Protein AF-0000000078979984 (afdb_homodimer)

Structure (mmCIF, N/CA/C/O backbone):
data_AF-0000000078979984-model_v1
#
loop_
_entity.id
_entity.type
_entity.pdbx_description
1 polymer Lipoprotein
#
loop_
_atom_site.group_PDB
_atom_site.id
_atom_site.type_symbol
_atom_site.label_atom_id
_atom_site.label_alt_id
_atom_site.label_comp_id
_atom_site.label_asym_id
_atom_site.label_entity_id
_atom_site.label_seq_id
_atom_site.pdbx_PDB_ins_code
_atom_site.Cartn_x
_atom_site.Cartn_y
_atom_site.Cartn_z
_atom_site.occupancy
_atom_site.B_iso_or_equiv
_atom_site.auth_seq_id
_atom_site.auth_comp_id
_atom_site.auth_asym_id
_atom_site.auth_atom_id
_atom_site.pdbx_PDB_model_num
ATOM 1 N N . MET A 1 1 ? 3.07 12.227 99.5 1 33.41 1 MET A N 1
ATOM 2 C CA . MET A 1 1 ? 2.342 11.109 98.938 1 33.41 1 MET A CA 1
ATOM 3 C C . MET A 1 1 ? 2.484 11.117 97.375 1 33.41 1 MET A C 1
ATOM 5 O O . MET A 1 1 ? 1.851 11.922 96.688 1 33.41 1 MET A O 1
ATOM 9 N N . ARG A 1 2 ? 3.777 10.836 96.875 1 39 2 ARG A N 1
ATOM 10 C CA . ARG A 1 2 ? 4.395 10.891 95.562 1 39 2 ARG A CA 1
ATOM 11 C C . ARG A 1 2 ? 3.875 9.766 94.688 1 39 2 ARG A C 1
ATOM 13 O O . ARG A 1 2 ? 3.896 8.594 95.062 1 39 2 ARG A O 1
ATOM 20 N N . ARG A 1 3 ? 2.807 9.836 93.688 1 34.19 3 ARG A N 1
ATOM 21 C CA . ARG A 1 3 ? 2.043 8.984 92.812 1 34.19 3 ARG A CA 1
ATOM 22 C C . ARG A 1 3 ? 2.951 8.336 91.75 1 34.19 3 ARG A C 1
ATOM 24 O O . ARG A 1 3 ? 3.703 9.023 91.062 1 34.19 3 ARG A O 1
ATOM 31 N N . ARG A 1 4 ? 3.371 7.008 91.812 1 35.88 4 ARG A N 1
ATOM 32 C CA . ARG A 1 4 ? 4.191 6.078 91 1 35.88 4 ARG A CA 1
ATOM 33 C C . ARG A 1 4 ? 3.539 5.75 89.688 1 35.88 4 ARG A C 1
ATOM 35 O O . ARG A 1 4 ? 2.486 5.109 89.625 1 35.88 4 ARG A O 1
ATOM 42 N N . LEU A 1 5 ? 3.615 6.441 88.562 1 34.97 5 LEU A N 1
ATOM 43 C CA . LEU A 1 5 ? 2.963 6.246 87.25 1 34.97 5 LEU A CA 1
ATOM 44 C C . LEU A 1 5 ? 3.572 5.062 86.5 1 34.97 5 LEU A C 1
ATOM 46 O O . LEU A 1 5 ? 4.789 5 86.312 1 34.97 5 LEU A O 1
ATOM 50 N N . HIS A 1 6 ? 3.049 3.717 86.438 1 36.06 6 HIS A N 1
ATOM 51 C CA . HIS A 1 6 ? 3.348 2.396 85.875 1 36.06 6 HIS A CA 1
ATOM 52 C C . HIS A 1 6 ? 3.387 2.426 84.375 1 36.06 6 HIS A C 1
ATOM 54 O O . HIS A 1 6 ? 2.48 2.961 83.75 1 36.06 6 HIS A O 1
ATOM 60 N N . GLU A 1 7 ? 4.586 2.004 83.5 1 34 7 GLU A N 1
ATOM 61 C CA . GLU A 1 7 ? 4.977 2.018 82.125 1 34 7 GLU A CA 1
ATOM 62 C C . GLU A 1 7 ? 4.512 0.752 81.375 1 34 7 GLU A C 1
ATOM 64 O O . GLU A 1 7 ? 4.816 -0.361 81.812 1 34 7 GLU A O 1
ATOM 69 N N . ILE A 1 8 ? 3.363 0.481 80.5 1 35.56 8 ILE A N 1
ATOM 70 C CA . ILE A 1 8 ? 2.637 -0.579 79.812 1 35.56 8 ILE A CA 1
ATOM 71 C C . ILE A 1 8 ? 3.502 -1.16 78.688 1 35.56 8 ILE A C 1
ATOM 73 O O . ILE A 1 8 ? 3.961 -0.431 77.812 1 35.56 8 ILE A O 1
ATOM 77 N N . ARG A 1 9 ? 4.07 -2.506 78.5 1 35.31 9 ARG A N 1
ATOM 78 C CA . ARG A 1 9 ? 4.977 -3.314 77.688 1 35.31 9 ARG A CA 1
ATOM 79 C C . ARG A 1 9 ? 4.281 -3.82 76.438 1 35.31 9 ARG A C 1
ATOM 81 O O . ARG A 1 9 ? 3.227 -4.449 76.5 1 35.31 9 ARG A O 1
ATOM 88 N N . ARG A 1 10 ? 4.543 -3.523 75 1 33.81 10 ARG A N 1
ATOM 89 C CA . ARG A 1 10 ? 3.959 -3.768 73.688 1 33.81 10 ARG A CA 1
ATOM 90 C C . ARG A 1 10 ? 4.387 -5.121 73.125 1 33.81 10 ARG A C 1
ATOM 92 O O . ARG A 1 10 ? 5.578 -5.441 73.125 1 33.81 10 ARG A O 1
ATOM 99 N N . THR A 1 11 ? 3.613 -6.418 72.688 1 39.53 11 THR A N 1
ATOM 100 C CA . THR A 1 11 ? 3.611 -7.836 72.375 1 39.53 11 THR A CA 1
ATOM 101 C C . THR A 1 11 ? 4.074 -8.055 70.938 1 39.53 11 THR A C 1
ATOM 103 O O . THR A 1 11 ? 3.771 -7.254 70 1 39.53 11 THR A O 1
ATOM 106 N N . PRO A 1 12 ? 4.906 -9.312 70.375 1 37 12 PRO A N 1
ATOM 107 C CA . PRO A 1 12 ? 5.699 -9.633 69.188 1 37 12 PRO A CA 1
ATOM 108 C C . PRO A 1 12 ? 4.898 -10.383 68.125 1 37 12 PRO A C 1
ATOM 110 O O . PRO A 1 12 ? 4.273 -11.406 68.438 1 37 12 PRO A O 1
ATOM 113 N N . ASP A 1 13 ? 4.316 -10.156 66.75 1 32.59 13 ASP A N 1
ATOM 114 C CA . ASP A 1 13 ? 3.432 -10.734 65.75 1 32.59 13 ASP A CA 1
ATOM 115 C C . ASP A 1 13 ? 4.188 -11.703 64.875 1 32.59 13 ASP A C 1
ATOM 117 O O . ASP A 1 13 ? 5.156 -11.32 64.188 1 32.59 13 ASP A O 1
ATOM 121 N N . MET A 1 14 ? 4.293 -13.141 64.875 1 34.59 14 MET A N 1
ATOM 122 C CA . MET A 1 14 ? 4.914 -14.305 64.25 1 34.59 14 MET A CA 1
ATOM 123 C C . MET A 1 14 ? 4.34 -14.547 62.844 1 34.59 14 MET A C 1
ATOM 125 O O . MET A 1 14 ? 3.184 -14.945 62.688 1 34.59 14 MET A O 1
ATOM 129 N N . THR A 1 15 ? 4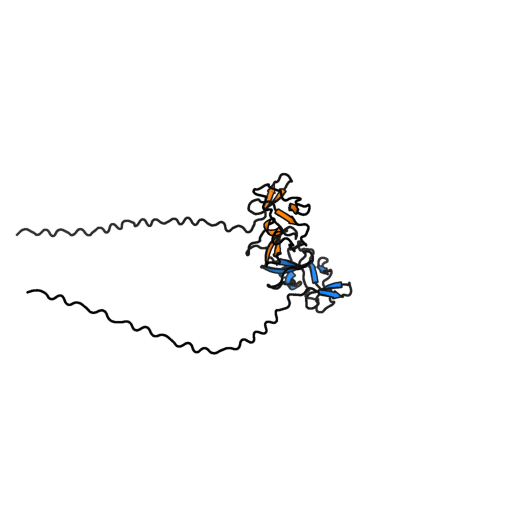.934 -14.344 61.406 1 36.75 15 THR A N 1
ATOM 130 C CA . THR A 1 15 ? 4.426 -14.406 60.031 1 36.75 15 THR A CA 1
ATOM 131 C C . THR A 1 15 ? 4.934 -15.656 59.344 1 36.75 15 THR A C 1
ATOM 133 O O . THR A 1 15 ? 6.145 -15.852 59.188 1 36.75 15 THR A O 1
ATOM 136 N N . LEU A 1 16 ? 4.34 -16.969 59 1 39.78 16 LEU A N 1
ATOM 137 C CA . LEU A 1 16 ? 4.477 -18.312 58.438 1 39.78 16 LEU A CA 1
ATOM 138 C C . LEU A 1 16 ? 4.691 -18.25 56.938 1 39.78 16 LEU A C 1
ATOM 140 O O . LEU A 1 16 ? 3.844 -17.734 56.219 1 39.78 16 LEU A O 1
ATOM 144 N N . LYS A 1 17 ? 6.035 -19.047 56.219 1 45.72 17 LYS A N 1
ATOM 145 C CA . LYS A 1 17 ? 6.402 -18.969 54.812 1 45.72 17 LYS A CA 1
ATOM 146 C C . LYS A 1 17 ? 6.172 -20.281 54.094 1 45.72 17 LYS A C 1
ATOM 148 O O . LYS A 1 17 ? 6.738 -21.312 54.469 1 45.72 17 LYS A O 1
ATOM 153 N N . PRO A 1 18 ? 5.297 -20.984 52.969 1 50 18 PRO A N 1
ATOM 154 C CA . PRO A 1 18 ? 4.828 -22.172 52.281 1 50 18 PRO A CA 1
ATOM 155 C C . PRO A 1 18 ? 5.859 -22.719 51.281 1 50 18 PRO A C 1
ATOM 157 O O . PRO A 1 18 ? 6.605 -21.953 50.688 1 50 18 PRO A O 1
ATOM 160 N N . SER A 1 19 ? 6.328 -24.031 51.156 1 43.59 19 SER A N 1
ATOM 161 C CA . SER A 1 19 ? 7.34 -24.797 50.438 1 43.59 19 SER A CA 1
ATOM 162 C C . SER A 1 19 ? 6.852 -25.188 49.031 1 43.59 19 SER A C 1
ATOM 164 O O . SER A 1 19 ? 5.828 -25.859 48.906 1 43.59 19 SER A O 1
ATOM 166 N N . LEU A 1 20 ? 7.559 -24.766 47.844 1 42.69 20 LEU A N 1
ATOM 167 C CA . LEU A 1 20 ? 7.281 -24.75 46.438 1 42.69 20 LEU A CA 1
ATOM 168 C C . LEU A 1 20 ? 7.793 -26.031 45.75 1 42.69 20 LEU A C 1
ATOM 170 O O . LEU A 1 20 ? 9.008 -26.219 45.625 1 42.69 20 LEU A O 1
ATOM 174 N N . ALA A 1 21 ? 7.23 -27.391 45.75 1 47.66 21 ALA A N 1
ATOM 175 C CA . ALA A 1 21 ? 7.617 -28.625 45.062 1 47.66 21 ALA A CA 1
ATOM 176 C C . ALA A 1 21 ? 7.621 -28.406 43.531 1 47.66 21 ALA A C 1
ATOM 178 O O . ALA A 1 21 ? 6.602 -28.031 42.969 1 47.66 21 ALA A O 1
ATOM 179 N N . LEU A 1 22 ? 8.898 -28.391 42.844 1 44.09 22 LEU A N 1
ATOM 180 C CA . LEU A 1 22 ? 9.172 -28.062 41.469 1 44.09 22 LEU A CA 1
ATOM 181 C C . LEU A 1 22 ? 8.906 -29.25 40.531 1 44.09 22 LEU A C 1
ATOM 183 O O . LEU A 1 22 ? 9.68 -30.219 40.531 1 44.09 22 LEU A O 1
ATOM 187 N N . ALA A 1 23 ? 7.723 -29.875 40.031 1 48.03 23 ALA A N 1
ATOM 188 C CA . ALA A 1 23 ? 7.355 -30.891 39.062 1 48.03 23 ALA A CA 1
ATOM 189 C C . ALA A 1 23 ? 7.824 -30.5 37.656 1 48.03 23 ALA A C 1
ATOM 191 O O . ALA A 1 23 ? 7.402 -29.469 37.125 1 48.03 23 ALA A O 1
ATOM 192 N N . ALA A 1 24 ? 8.953 -31.141 36.969 1 44.12 24 ALA A N 1
ATOM 193 C CA . ALA A 1 24 ? 9.57 -30.688 35.719 1 44.12 24 ALA A CA 1
ATOM 194 C C . ALA A 1 24 ? 8.812 -31.219 34.5 1 44.12 24 ALA A C 1
ATOM 196 O O . ALA A 1 24 ? 8.844 -32.406 34.219 1 44.12 24 ALA A O 1
ATOM 197 N N . LEU A 1 25 ? 7.578 -30.609 33.969 1 43.81 25 LEU A N 1
ATOM 198 C CA . LEU A 1 25 ? 6.785 -30.875 32.781 1 43.81 25 LEU A CA 1
ATOM 199 C C . LEU A 1 25 ? 7.633 -30.734 31.516 1 43.81 25 LEU A C 1
ATOM 201 O O . LEU A 1 25 ? 8.156 -29.656 31.219 1 43.81 25 LEU A O 1
ATOM 205 N N . SER A 1 26 ? 8.078 -31.75 30.812 1 48.59 26 SER A N 1
ATOM 206 C CA . SER A 1 26 ? 8.844 -31.906 29.578 1 48.59 26 SER A CA 1
ATOM 207 C C . SER A 1 26 ? 8.047 -31.438 28.375 1 48.59 26 SER A C 1
ATOM 209 O O . SER A 1 26 ? 7.047 -32.062 28 1 48.59 26 SER A O 1
ATOM 211 N N . LEU A 1 27 ? 8 -30.062 28 1 40.16 27 LEU A N 1
ATOM 212 C CA . LEU A 1 27 ? 7.301 -29.375 26.922 1 40.16 27 LEU A CA 1
ATOM 213 C C . LEU A 1 27 ? 7.82 -29.828 25.562 1 40.16 27 LEU A C 1
ATOM 215 O O . LEU A 1 27 ? 8.93 -29.469 25.156 1 40.16 27 LEU A O 1
ATOM 219 N N . ALA A 1 28 ? 7.359 -30.844 24.891 1 44.53 28 ALA A N 1
ATOM 220 C CA . ALA A 1 28 ? 7.633 -31.312 23.531 1 44.53 28 ALA A CA 1
ATOM 221 C C . ALA A 1 28 ? 7.125 -30.312 22.484 1 44.53 28 ALA A C 1
ATOM 223 O O . ALA A 1 28 ? 6.098 -30.547 21.844 1 44.53 28 ALA A O 1
ATOM 224 N N . ILE A 1 29 ? 7.215 -28.891 22.516 1 39.28 29 ILE A N 1
ATOM 225 C CA . ILE A 1 29 ? 6.402 -28.109 21.578 1 39.28 29 ILE A CA 1
ATOM 226 C C . ILE A 1 29 ? 6.895 -28.328 20.156 1 39.28 29 ILE A C 1
ATOM 228 O O . ILE A 1 29 ? 8.016 -27.953 19.812 1 39.28 29 ILE A O 1
ATOM 232 N N . ALA A 1 30 ? 6.301 -29.203 19.344 1 37.47 30 ALA A N 1
ATOM 233 C CA . ALA A 1 30 ? 6.387 -29.516 17.922 1 37.47 30 ALA A CA 1
ATOM 234 C C . ALA A 1 30 ? 6.031 -28.297 17.062 1 37.47 30 ALA A C 1
ATOM 236 O O . ALA A 1 30 ? 4.852 -28 16.859 1 37.47 30 ALA A O 1
ATOM 237 N N . THR A 1 31 ? 6.512 -27.047 17.203 1 36.66 31 THR A N 1
ATOM 238 C CA . THR A 1 31 ? 6 -25.859 16.516 1 36.66 31 THR A CA 1
ATOM 239 C C . THR A 1 31 ? 6.156 -26 15 1 36.66 31 THR A C 1
ATOM 241 O O . THR A 1 31 ? 7.273 -25.953 14.477 1 36.66 31 THR A O 1
ATOM 244 N N . SER A 1 32 ? 5.574 -26.953 14.352 1 34.06 32 SER A N 1
ATOM 245 C CA . SER A 1 32 ? 5.582 -26.812 12.898 1 34.06 32 SER A CA 1
ATOM 246 C C . SER A 1 32 ? 5.215 -25.406 12.469 1 34.06 32 SER A C 1
ATOM 248 O O . SER A 1 32 ? 4.117 -24.922 12.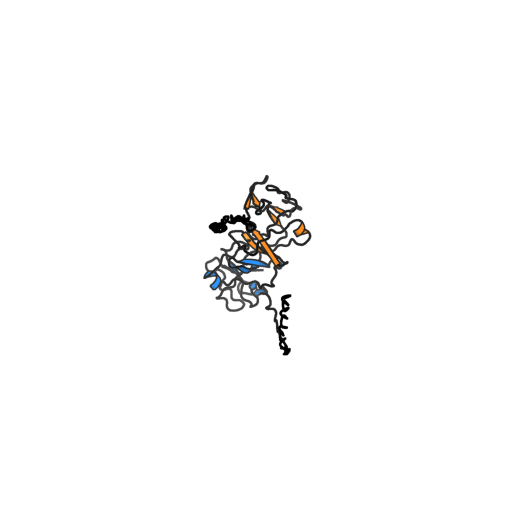766 1 34.06 32 SER A O 1
ATOM 250 N N . ALA A 1 33 ? 6.066 -24.406 12.492 1 37.09 33 ALA A N 1
ATOM 251 C CA . ALA A 1 33 ? 5.785 -23.141 11.82 1 37.09 33 ALA A CA 1
ATOM 252 C C . ALA A 1 33 ? 4.844 -23.359 10.641 1 37.09 33 ALA A C 1
ATOM 254 O O . ALA A 1 33 ? 5.113 -24.172 9.758 1 37.09 33 ALA A O 1
ATOM 255 N N . LEU A 1 34 ? 3.521 -23.328 10.797 1 38.38 34 LEU A N 1
ATOM 256 C CA . LEU A 1 34 ? 2.518 -23.094 9.766 1 38.38 34 LEU A CA 1
ATOM 257 C C . LEU A 1 34 ? 3.115 -22.328 8.586 1 38.38 34 LEU A C 1
ATOM 259 O O . LEU A 1 34 ? 3.652 -21.234 8.766 1 38.38 34 LEU A O 1
ATOM 263 N N . ALA A 1 35 ? 3.775 -22.922 7.5 1 43.03 35 ALA A N 1
ATOM 264 C CA . ALA A 1 35 ? 4.242 -22.406 6.219 1 43.03 35 ALA A CA 1
ATOM 265 C C . ALA A 1 35 ? 3.383 -21.219 5.762 1 43.03 35 ALA A C 1
ATOM 267 O O . ALA A 1 35 ? 2.154 -21.328 5.719 1 43.03 35 ALA A O 1
ATOM 268 N N . GLY A 1 36 ? 3.492 -19.953 6.105 1 48.44 36 GLY A N 1
ATOM 269 C CA . GLY A 1 36 ? 2.846 -18.844 5.406 1 48.44 36 GLY A CA 1
ATOM 270 C C . GLY A 1 36 ? 2.297 -19.234 4.051 1 48.44 36 GLY A C 1
ATOM 271 O O . GLY A 1 36 ? 2.748 -20.219 3.451 1 48.44 36 GLY A O 1
ATOM 272 N N . ALA A 1 37 ? 1 -19.094 3.811 1 57.44 37 ALA A N 1
ATOM 273 C CA . ALA A 1 37 ? 0.384 -19.344 2.51 1 57.44 37 ALA A CA 1
ATOM 274 C C . ALA A 1 37 ? 1.36 -19.047 1.374 1 57.44 37 ALA A C 1
ATOM 276 O O . ALA A 1 37 ? 1.702 -17.891 1.125 1 57.44 37 ALA A O 1
ATOM 277 N N . ALA A 1 38 ? 2.252 -20.078 1.022 1 81.94 38 ALA A N 1
ATOM 278 C CA . ALA A 1 38 ? 3.141 -19.938 -0.129 1 81.94 38 ALA A CA 1
ATOM 279 C C . ALA A 1 38 ? 2.344 -19.828 -1.427 1 81.94 38 ALA A C 1
ATOM 281 O O . ALA A 1 38 ? 1.485 -20.672 -1.704 1 81.94 38 ALA A O 1
ATOM 282 N N . ILE A 1 39 ? 2.285 -18.734 -1.908 1 97.62 39 ILE A N 1
ATOM 283 C CA . ILE A 1 39 ? 1.727 -18.531 -3.242 1 97.62 39 ILE A CA 1
ATOM 284 C C . ILE A 1 39 ? 2.613 -19.219 -4.277 1 97.62 39 ILE A C 1
ATOM 286 O O . ILE A 1 39 ? 3.832 -19.047 -4.277 1 97.62 39 ILE A O 1
ATOM 290 N N . GLN A 1 40 ? 1.97 -20.156 -5.082 1 97.31 40 GLN A N 1
ATOM 291 C CA . GLN A 1 40 ? 2.643 -20.953 -6.105 1 97.31 40 GLN A CA 1
ATOM 292 C C . GLN A 1 40 ? 2.035 -20.703 -7.484 1 97.31 40 GLN A C 1
ATOM 294 O O . GLN A 1 40 ? 1.13 -19.875 -7.629 1 97.31 40 GLN A O 1
ATOM 299 N N . THR A 1 41 ? 2.688 -21.172 -8.477 1 98 41 THR A N 1
ATOM 300 C CA . THR A 1 41 ? 2.123 -21.25 -9.82 1 98 41 THR A CA 1
ATOM 301 C C . THR A 1 41 ? 1.641 -22.656 -10.133 1 98 41 THR A C 1
ATOM 303 O O . THR A 1 41 ? 2.32 -23.641 -9.812 1 98 41 THR A O 1
ATOM 306 N N . GLY A 1 42 ? 0.42 -22.766 -10.625 1 98 42 GLY A N 1
ATOM 307 C CA . GLY A 1 42 ? -0.159 -24.031 -11.047 1 98 42 GLY A CA 1
ATOM 308 C C . GLY A 1 42 ? -0.688 -24 -12.469 1 98 42 GLY A C 1
ATOM 309 O O . GLY A 1 42 ? -1 -22.938 -13 1 98 42 GLY A O 1
ATOM 310 N N . ASP A 1 43 ? -0.789 -25.141 -13.023 1 98 43 ASP A N 1
ATOM 311 C CA . ASP A 1 43 ? -1.303 -25.281 -14.383 1 98 43 ASP A CA 1
ATOM 312 C C . ASP A 1 43 ? -2.809 -25.531 -14.375 1 98 43 ASP A C 1
ATOM 314 O O . ASP A 1 43 ? -3.311 -26.297 -13.547 1 98 43 ASP A O 1
ATOM 318 N N . THR A 1 44 ? -3.426 -24.906 -15.219 1 98.69 44 THR A N 1
ATOM 319 C CA . THR A 1 44 ? -4.852 -25.109 -15.438 1 98.69 44 THR A CA 1
ATOM 320 C C . THR A 1 44 ? -5.152 -25.266 -16.922 1 98.69 44 THR A C 1
ATOM 322 O O . THR A 1 44 ? -4.25 -25.156 -17.766 1 98.69 44 THR A O 1
ATOM 325 N N . ALA A 1 45 ? -6.457 -25.531 -17.203 1 98.44 45 ALA A N 1
ATOM 326 C CA . ALA A 1 45 ? -6.914 -25.609 -18.594 1 98.44 45 ALA A CA 1
ATOM 327 C C . ALA A 1 45 ? -6.758 -24.266 -19.297 1 98.44 45 ALA A C 1
ATOM 329 O O . ALA A 1 45 ? -6.758 -24.203 -20.531 1 98.44 45 ALA A O 1
ATOM 330 N N . LYS A 1 46 ? -6.57 -23.172 -18.547 1 98.69 46 LYS A N 1
ATOM 331 C CA . LYS A 1 46 ? -6.418 -21.844 -19.141 1 98.69 46 LYS A CA 1
ATOM 332 C C . LYS A 1 46 ? -4.98 -21.344 -19 1 98.69 46 LYS A C 1
ATOM 334 O O . LYS A 1 46 ? -4.727 -20.141 -19.094 1 98.69 46 LYS A O 1
ATOM 339 N N . GLY A 1 47 ? -4.102 -22.25 -18.734 1 98.62 47 GLY A N 1
ATOM 340 C CA . GLY A 1 47 ? -2.707 -21.875 -18.578 1 98.62 47 GLY A CA 1
ATOM 341 C C . GLY A 1 47 ? -2.293 -21.672 -17.141 1 98.62 47 GLY A C 1
ATOM 342 O O . GLY A 1 47 ? -3.014 -22.078 -16.219 1 98.62 47 GLY A O 1
ATOM 343 N N . ALA A 1 48 ? -1.072 -21.078 -16.953 1 98.75 48 ALA A N 1
ATOM 344 C CA . ALA A 1 48 ? -0.5 -20.922 -15.617 1 98.75 48 ALA A CA 1
ATOM 345 C C . ALA A 1 48 ? -1.236 -19.844 -14.828 1 98.75 48 ALA A C 1
ATOM 347 O O . ALA A 1 48 ? -1.535 -18.781 -15.359 1 98.75 48 ALA A O 1
ATOM 348 N N . VAL A 1 49 ? -1.551 -20.219 -13.57 1 98.94 49 VAL A N 1
ATOM 349 C CA . VAL A 1 49 ? -2.207 -19.281 -12.672 1 98.94 49 VAL A CA 1
ATOM 350 C C . VAL A 1 49 ? -1.513 -19.312 -11.305 1 98.94 49 VAL A C 1
ATOM 352 O O . VAL A 1 49 ? -0.729 -20.219 -11.023 1 98.94 49 VAL A O 1
ATOM 355 N N . LEU A 1 50 ? -1.738 -18.297 -10.484 1 98.88 50 LEU A N 1
ATOM 356 C CA . LEU A 1 50 ? -1.312 -18.344 -9.094 1 98.88 50 LEU A CA 1
ATOM 357 C C . LEU A 1 50 ? -2.234 -19.234 -8.266 1 98.88 50 LEU A C 1
ATOM 359 O O . LEU A 1 50 ? -3.449 -19.234 -8.477 1 98.88 50 LEU A O 1
ATOM 363 N N . THR A 1 51 ? -1.687 -20.016 -7.324 1 98.88 51 THR A N 1
ATOM 364 C CA . THR A 1 51 ? -2.426 -20.844 -6.383 1 98.88 51 THR A CA 1
ATOM 365 C C . THR A 1 51 ? -1.943 -20.609 -4.957 1 98.88 51 THR A C 1
ATOM 367 O O . THR A 1 51 ? -0.838 -20.109 -4.742 1 98.88 51 THR A O 1
ATOM 370 N N . ASP A 1 52 ? -2.814 -20.875 -4.035 1 98.19 52 ASP A N 1
ATOM 371 C CA . ASP A 1 52 ? -2.359 -20.891 -2.646 1 98.19 52 ASP A CA 1
ATOM 372 C C . ASP A 1 52 ? -1.536 -22.141 -2.354 1 98.19 52 ASP A C 1
ATOM 374 O O . ASP A 1 52 ? -1.176 -22.875 -3.271 1 98.19 52 ASP A O 1
ATOM 378 N N . GLY A 1 53 ? -1.125 -22.375 -1.161 1 96.06 53 GLY A N 1
ATOM 379 C CA . GLY A 1 53 ? -0.268 -23.484 -0.75 1 96.06 53 GLY A CA 1
ATOM 380 C C . GLY A 1 53 ? -0.903 -24.844 -0.959 1 96.06 53 GLY A C 1
ATOM 381 O O . GLY A 1 53 ? -0.208 -25.859 -0.993 1 96.06 53 GLY A O 1
ATOM 382 N N . ASN A 1 54 ? -2.227 -24.906 -1.13 1 96.12 54 ASN A N 1
ATOM 383 C CA . ASN A 1 54 ? -2.949 -26.156 -1.348 1 96.12 54 ASN A CA 1
ATOM 384 C C . ASN A 1 54 ? -3.223 -26.391 -2.83 1 96.12 54 ASN A C 1
ATOM 386 O O . ASN A 1 54 ? -3.912 -27.344 -3.193 1 96.12 54 ASN A O 1
ATOM 390 N N . GLY A 1 55 ? -2.785 -25.453 -3.605 1 97.88 55 GLY A N 1
ATOM 391 C CA . GLY A 1 55 ? -2.939 -25.609 -5.043 1 97.88 55 GLY A CA 1
ATOM 392 C C . GLY A 1 55 ? -4.223 -25 -5.578 1 97.88 55 GLY A C 1
ATOM 393 O O . GLY A 1 55 ? -4.496 -25.078 -6.777 1 97.88 55 GLY A O 1
ATOM 394 N N . LEU A 1 56 ? -4.969 -24.391 -4.688 1 98.69 56 LEU A N 1
ATOM 395 C CA . LEU A 1 56 ? -6.223 -23.781 -5.129 1 98.69 56 LEU A CA 1
ATOM 396 C C . LEU A 1 56 ? -5.969 -22.469 -5.848 1 98.69 56 LEU A C 1
ATOM 398 O O . LEU A 1 56 ? -5.145 -21.656 -5.402 1 98.69 56 LEU A O 1
ATOM 402 N N . SER A 1 57 ? -6.664 -22.25 -6.898 1 98.94 57 SER A N 1
ATOM 403 C CA . SER A 1 57 ? -6.48 -21.094 -7.766 1 98.94 57 SER A CA 1
ATOM 404 C C . SER A 1 57 ? -6.82 -19.797 -7.039 1 98.94 57 SER A C 1
ATOM 406 O O . SER A 1 57 ? -7.758 -19.75 -6.238 1 98.94 57 SER A O 1
ATOM 408 N N . LEU A 1 58 ? -6.066 -18.75 -7.41 1 98.94 58 LEU A N 1
ATOM 409 C CA . LEU A 1 58 ? -6.273 -17.438 -6.812 1 98.94 58 LEU A CA 1
ATOM 410 C C . LEU A 1 58 ? -6.875 -16.469 -7.824 1 98.94 58 LEU A C 1
ATOM 412 O O . LEU A 1 58 ? -6.613 -16.578 -9.023 1 98.94 58 LEU A O 1
ATOM 416 N N .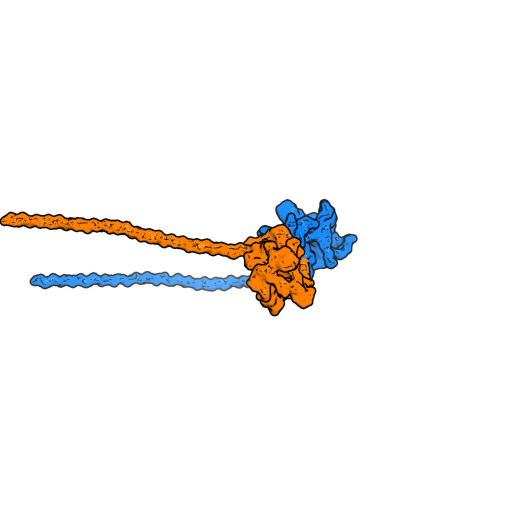 TYR A 1 59 ? -7.723 -15.578 -7.27 1 99 59 TYR A N 1
ATOM 417 C CA . TYR A 1 59 ? -8.508 -14.648 -8.078 1 99 59 TYR A CA 1
ATOM 418 C C . TYR A 1 59 ? -8.352 -13.219 -7.578 1 99 59 TYR A C 1
ATOM 420 O O . TYR A 1 59 ? -8.008 -12.992 -6.414 1 99 59 TYR A O 1
ATOM 428 N N . THR A 1 60 ? -8.562 -12.25 -8.461 1 99 60 THR A N 1
ATOM 429 C CA . THR A 1 60 ? -8.734 -10.836 -8.141 1 99 60 THR A CA 1
ATOM 430 C C . THR A 1 60 ? -10.164 -10.383 -8.438 1 99 60 THR A C 1
ATOM 432 O O . THR A 1 60 ? -10.891 -11.047 -9.172 1 99 60 THR A O 1
ATOM 435 N N . PHE A 1 61 ? -10.617 -9.336 -7.777 1 99 61 PHE A N 1
ATOM 436 C CA . PHE A 1 61 ? -11.992 -8.828 -7.777 1 99 61 PHE A CA 1
ATOM 437 C C . PHE A 1 61 ? -12.047 -7.418 -8.352 1 99 61 PHE A C 1
ATOM 439 O O . PHE A 1 61 ? -11.367 -6.516 -7.855 1 99 61 PHE A O 1
ATOM 446 N N . ASP A 1 62 ? -12.852 -7.203 -9.391 1 98.94 62 ASP A N 1
ATOM 447 C CA . ASP A 1 62 ? -12.914 -5.934 -10.109 1 98.94 62 ASP A CA 1
ATOM 448 C C . ASP A 1 62 ? -13.336 -4.797 -9.188 1 98.94 62 ASP A C 1
ATOM 450 O O . ASP A 1 62 ? -13.008 -3.635 -9.43 1 98.94 62 ASP A O 1
ATOM 454 N N . LYS A 1 63 ? -14.164 -5.113 -8.156 1 98.81 63 LYS A N 1
ATOM 455 C CA . LYS A 1 63 ? -14.688 -4.055 -7.305 1 98.81 63 LYS A CA 1
ATOM 456 C C . LYS A 1 63 ? -13.695 -3.691 -6.203 1 98.81 63 LYS A C 1
ATOM 458 O O . LYS A 1 63 ? -13.945 -2.777 -5.414 1 98.81 63 LYS A O 1
ATOM 463 N N . ASP A 1 64 ? -12.586 -4.355 -6.094 1 98.94 64 ASP A N 1
ATOM 464 C CA . ASP A 1 64 ? -11.508 -3.908 -5.215 1 98.94 64 ASP A CA 1
ATOM 465 C C . ASP A 1 64 ? -10.812 -2.672 -5.781 1 98.94 64 ASP A C 1
ATOM 467 O O . ASP A 1 64 ? -10.766 -2.482 -7 1 98.94 64 ASP A O 1
ATOM 471 N N . THR A 1 65 ? -10.359 -1.865 -4.84 1 98.25 65 THR A N 1
ATOM 472 C CA . THR A 1 65 ? -9.414 -0.787 -5.117 1 98.25 65 THR A CA 1
ATOM 473 C C . THR A 1 65 ? -7.98 -1.244 -4.863 1 98.25 65 THR A C 1
ATOM 475 O O . THR A 1 65 ? -7.73 -2.066 -3.98 1 98.25 65 THR A O 1
ATOM 478 N N . PRO A 1 66 ? -6.953 -0.831 -5.754 1 98.81 66 PRO A N 1
ATOM 479 C CA . PRO A 1 66 ? -5.582 -1.242 -5.441 1 98.81 66 PRO A CA 1
ATOM 480 C C . PRO A 1 66 ? -5.238 -1.077 -3.961 1 98.81 66 PRO A C 1
ATOM 482 O O . PRO A 1 66 ? -5.371 0.02 -3.412 1 98.81 66 PRO A O 1
ATOM 485 N N . ALA A 1 67 ? -4.875 -2.256 -3.305 1 98.81 67 ALA A N 1
ATOM 486 C CA . ALA A 1 67 ? -4.438 -2.371 -1.916 1 98.81 67 ALA A CA 1
ATOM 487 C C . ALA A 1 67 ? -5.617 -2.256 -0.957 1 98.81 67 ALA A C 1
ATOM 489 O O . ALA A 1 67 ? -5.43 -2.113 0.254 1 98.81 67 ALA A O 1
ATOM 490 N N . VAL A 1 68 ? -6.922 -2.279 -1.483 1 98.88 68 VAL A N 1
ATOM 491 C CA . VAL A 1 68 ? -8.117 -2.227 -0.642 1 98.88 68 VAL A CA 1
ATOM 492 C C . VAL A 1 68 ? -9.109 -3.299 -1.083 1 98.88 68 VAL A C 1
ATOM 494 O O . VAL A 1 68 ? -9.594 -3.277 -2.217 1 98.88 68 VAL A O 1
ATOM 497 N N . SER A 1 69 ? -9.383 -4.234 -0.194 1 98.94 69 SER A N 1
ATOM 498 C CA . SER A 1 69 ? -10.414 -5.234 -0.442 1 98.94 69 SER A CA 1
ATOM 499 C C . SER A 1 69 ? -11.805 -4.668 -0.176 1 98.94 69 SER A C 1
ATOM 501 O O . SER A 1 69 ? -12.008 -3.941 0.8 1 98.94 69 SER A O 1
ATOM 503 N N . ASN A 1 70 ? -12.711 -5.004 -1.058 1 98.94 70 ASN A N 1
ATOM 504 C CA . ASN A 1 70 ? -14.102 -4.605 -0.885 1 98.94 70 ASN A CA 1
ATOM 505 C C . ASN A 1 70 ? -15.031 -5.82 -0.826 1 98.94 70 ASN A C 1
ATOM 507 O O . ASN A 1 70 ? -16.234 -5.703 -1.074 1 98.94 70 ASN A O 1
ATOM 511 N N . CYS A 1 71 ? -14.523 -7.035 -0.56 1 98.94 71 CYS A N 1
ATOM 512 C CA . CYS A 1 71 ? -15.281 -8.273 -0.429 1 98.94 71 CYS A CA 1
ATOM 513 C C . CYS A 1 71 ? -15.383 -8.703 1.031 1 98.94 71 CYS A C 1
ATOM 515 O O . CYS A 1 71 ? -14.406 -9.188 1.609 1 98.94 71 CYS A O 1
ATOM 517 N N . TYR A 1 72 ? -16.594 -8.523 1.638 1 98.75 72 TYR A N 1
ATOM 518 C CA . TYR A 1 72 ? -16.859 -8.836 3.039 1 98.75 72 TYR A CA 1
ATOM 519 C C . TYR A 1 72 ? -18.156 -9.602 3.197 1 98.75 72 TYR A C 1
ATOM 521 O O . TYR A 1 72 ? -18.938 -9.711 2.25 1 98.75 72 TYR A O 1
ATOM 529 N N . ASP A 1 73 ? -18.344 -10.18 4.312 1 98.25 73 ASP A N 1
ATOM 530 C CA . ASP A 1 73 ? -19.578 -10.867 4.68 1 98.25 73 ASP A CA 1
ATOM 531 C C . ASP A 1 73 ? -19.906 -11.984 3.693 1 98.25 73 ASP A C 1
ATOM 533 O O . ASP A 1 73 ? -19.078 -12.867 3.461 1 98.25 73 ASP A O 1
ATOM 537 N N . ASP A 1 74 ? -21.094 -11.867 3.035 1 98.69 74 ASP A N 1
ATOM 538 C CA . ASP A 1 74 ? -21.5 -12.914 2.102 1 98.69 74 ASP A CA 1
ATOM 539 C C . ASP A 1 74 ? -20.469 -13.07 0.982 1 98.69 74 ASP A C 1
ATOM 541 O O . ASP A 1 74 ? -20.219 -14.188 0.52 1 98.69 74 ASP A O 1
ATOM 545 N N . CYS A 1 75 ? -19.906 -11.992 0.577 1 98.88 75 CYS A N 1
ATOM 546 C CA . CYS A 1 75 ? -18.875 -12.062 -0.455 1 98.88 75 CYS A CA 1
ATOM 547 C C . CYS A 1 75 ? -17.672 -12.852 0.031 1 98.88 75 CYS A C 1
ATOM 549 O O . CYS A 1 75 ? -17.203 -13.773 -0.65 1 98.88 75 CYS A O 1
ATOM 551 N N . ALA A 1 76 ? -17.203 -12.57 1.218 1 98.88 76 ALA A N 1
ATOM 552 C CA . ALA A 1 76 ? -16.016 -13.227 1.752 1 98.88 76 ALA A CA 1
ATOM 553 C C . ALA A 1 76 ? -16.281 -14.688 2.084 1 98.88 76 ALA A C 1
ATOM 555 O O . ALA A 1 76 ? -15.367 -15.516 2.088 1 98.88 76 ALA A O 1
ATOM 556 N N . ALA A 1 77 ? -17.516 -15.023 2.404 1 98.88 77 ALA A N 1
ATOM 557 C CA . ALA A 1 77 ? -17.875 -16.422 2.623 1 98.88 77 ALA A CA 1
ATOM 558 C C . ALA A 1 77 ? -17.688 -17.234 1.347 1 98.88 77 ALA A C 1
ATOM 560 O O . ALA A 1 77 ? -17.25 -18.391 1.396 1 98.88 77 ALA A O 1
ATOM 561 N N . LYS A 1 78 ? -17.969 -16.656 0.201 1 98.94 78 LYS A N 1
ATOM 562 C CA . LYS A 1 78 ? -17.859 -17.344 -1.078 1 98.94 78 LYS A CA 1
ATOM 563 C C . LYS A 1 78 ? -16.453 -17.203 -1.657 1 98.94 78 LYS A C 1
ATOM 565 O O . LYS A 1 78 ? -15.977 -18.094 -2.373 1 98.94 78 LYS A O 1
ATOM 570 N N . TRP A 1 79 ? -15.867 -16.125 -1.323 1 98.94 79 TRP A N 1
ATOM 571 C CA . TRP A 1 79 ? -14.531 -15.805 -1.805 1 98.94 79 TRP A CA 1
ATOM 572 C C . TRP A 1 79 ? -13.594 -15.5 -0.642 1 98.94 79 TRP A C 1
ATOM 574 O O . TRP A 1 79 ? -13.266 -14.336 -0.388 1 98.94 79 TRP A O 1
ATOM 584 N N . PRO A 1 80 ? -13.164 -16.562 0.054 1 98.94 80 PRO A N 1
ATOM 585 C CA . PRO A 1 80 ? -12.297 -16.297 1.207 1 98.94 80 PRO A CA 1
ATOM 586 C C . PRO A 1 80 ? -11.039 -15.523 0.833 1 98.94 80 PRO A C 1
ATOM 588 O O . PRO A 1 80 ? -10.328 -15.914 -0.101 1 98.94 80 PRO A O 1
ATOM 591 N N . PRO A 1 81 ? -10.719 -14.367 1.614 1 98.94 81 PRO A N 1
ATOM 592 C CA . PRO A 1 81 ? -9.422 -13.703 1.422 1 98.94 81 PRO A CA 1
ATOM 593 C C . PRO A 1 81 ? -8.242 -14.625 1.676 1 98.94 81 PRO A C 1
ATOM 595 O O . PRO A 1 81 ? -8.289 -15.469 2.578 1 98.94 81 PRO A O 1
ATOM 598 N N . LEU A 1 82 ? -7.242 -14.523 0.767 1 98.94 82 LEU A N 1
ATOM 599 C CA . LEU A 1 82 ? -6.012 -15.234 1.094 1 98.94 82 LEU A CA 1
ATOM 600 C C . LEU A 1 82 ? -5.293 -14.57 2.266 1 98.94 82 LEU A C 1
ATOM 602 O O . LEU A 1 82 ? -4.59 -13.578 2.086 1 98.94 82 LEU A O 1
ATOM 606 N N . GLU A 1 83 ? -5.395 -15.188 3.348 1 98.12 83 GLU A N 1
ATOM 607 C CA . GLU A 1 83 ? -4.875 -14.625 4.59 1 98.12 83 GLU A CA 1
ATOM 608 C C . GLU A 1 83 ? -3.35 -14.68 4.625 1 98.12 83 GLU A C 1
ATOM 610 O O . GLU A 1 83 ? -2.75 -15.68 4.211 1 98.12 83 GLU A O 1
ATOM 615 N N . ALA A 1 84 ? -2.777 -13.617 5.105 1 98.38 84 ALA A N 1
ATOM 616 C CA . ALA A 1 84 ? -1.352 -13.602 5.43 1 98.38 84 ALA A CA 1
ATOM 617 C C . ALA A 1 84 ? -1.124 -13.82 6.922 1 98.38 84 ALA A C 1
ATOM 619 O O . ALA A 1 84 ? -1.698 -13.109 7.75 1 98.38 84 ALA A O 1
ATOM 620 N N . ALA A 1 85 ? -0.326 -14.781 7.23 1 96.25 85 ALA A N 1
ATOM 621 C CA . ALA A 1 85 ? -0.001 -15.078 8.625 1 96.25 85 ALA A CA 1
ATOM 622 C C . ALA A 1 85 ? 0.7 -13.891 9.281 1 96.25 85 ALA A C 1
ATOM 624 O O . ALA A 1 85 ? 1.262 -13.039 8.594 1 96.25 85 ALA A O 1
ATOM 625 N N . ASN A 1 86 ? 0.746 -13.906 10.547 1 94.38 86 ASN A N 1
ATOM 626 C CA . ASN A 1 86 ? 1.322 -12.805 11.305 1 94.38 86 ASN A CA 1
ATOM 627 C C . ASN A 1 86 ? 2.816 -12.656 11.039 1 94.38 86 ASN A C 1
ATOM 629 O O . ASN A 1 86 ? 3.361 -11.555 11.109 1 94.38 86 ASN A O 1
ATOM 633 N N . THR A 1 87 ? 3.451 -13.719 10.711 1 95.88 87 THR A N 1
ATOM 634 C CA . THR A 1 87 ? 4.895 -13.703 10.508 1 95.88 87 THR A CA 1
ATOM 635 C C . THR A 1 87 ? 5.234 -13.406 9.047 1 95.88 87 THR A C 1
ATOM 637 O O . THR A 1 87 ? 6.398 -13.195 8.703 1 95.88 87 THR A O 1
ATOM 640 N N . ALA A 1 88 ? 4.219 -13.391 8.227 1 97.56 88 ALA A N 1
ATOM 641 C CA . ALA A 1 88 ? 4.449 -13.156 6.801 1 97.56 88 ALA A CA 1
ATOM 642 C C . ALA A 1 88 ? 4.961 -11.742 6.559 1 97.56 88 ALA A C 1
ATOM 644 O O . ALA A 1 88 ? 4.633 -10.82 7.309 1 97.56 88 ALA A O 1
ATOM 645 N N . ARG A 1 89 ? 5.816 -11.578 5.516 1 97.88 89 ARG A N 1
ATOM 646 C CA . ARG A 1 89 ? 6.336 -10.305 5.035 1 97.88 89 ARG A CA 1
ATOM 647 C C . ARG A 1 89 ? 6.215 -10.203 3.516 1 97.88 89 ARG A C 1
ATOM 649 O O . ARG A 1 89 ? 6.309 -11.211 2.812 1 97.88 89 ARG A O 1
ATOM 656 N N . PRO A 1 90 ? 5.961 -8.953 3.008 1 98.38 90 PRO A N 1
ATOM 657 C CA . PRO A 1 90 ? 5.922 -8.805 1.551 1 98.38 90 PRO A CA 1
ATOM 658 C C . PRO A 1 90 ? 7.211 -9.266 0.875 1 98.38 90 PRO A C 1
ATOM 660 O O . PRO A 1 90 ? 8.273 -9.266 1.499 1 98.38 90 PRO A O 1
ATOM 663 N N . GLN A 1 91 ? 7.055 -9.672 -0.425 1 95.5 91 GLN A N 1
ATOM 664 C CA . GLN A 1 91 ? 8.188 -10.141 -1.212 1 95.5 91 GLN A CA 1
ATOM 665 C C . GLN A 1 91 ? 7.918 -9.992 -2.707 1 95.5 91 GLN A C 1
ATOM 667 O O . GLN A 1 91 ? 6.922 -10.508 -3.217 1 95.5 91 GLN A O 1
ATOM 672 N N . GLY A 1 92 ? 8.844 -9.336 -3.357 1 96.5 92 GLY A N 1
ATOM 673 C CA . GLY A 1 92 ? 8.648 -9.148 -4.785 1 96.5 92 GLY A CA 1
ATOM 674 C C . GLY A 1 92 ? 7.355 -8.43 -5.121 1 96.5 92 GLY A C 1
ATOM 675 O O . GLY A 1 92 ? 7.102 -7.336 -4.609 1 96.5 92 GLY A O 1
ATOM 676 N N . GLU A 1 93 ? 6.473 -9.109 -5.922 1 98.12 93 GLU A N 1
ATOM 677 C CA . GLU A 1 93 ? 5.215 -8.523 -6.375 1 98.12 93 GLU A CA 1
ATOM 678 C C . GLU A 1 93 ? 4.07 -8.875 -5.422 1 98.12 93 GLU A C 1
ATOM 680 O O . GLU A 1 93 ? 2.918 -8.523 -5.676 1 98.12 93 GLU A O 1
ATOM 685 N N . PHE A 1 94 ? 4.438 -9.578 -4.359 1 98.62 94 PHE A N 1
ATOM 686 C CA . PHE A 1 94 ? 3.443 -9.992 -3.373 1 98.62 94 PHE A CA 1
ATOM 687 C C . PHE A 1 94 ? 3.51 -9.102 -2.137 1 98.62 94 PHE A C 1
ATOM 689 O O . PHE A 1 94 ? 4.504 -9.117 -1.407 1 98.62 94 PHE A O 1
ATOM 696 N N . GLY A 1 95 ? 2.389 -8.281 -2 1 98.81 95 GLY A N 1
ATOM 697 C CA . GLY A 1 95 ? 2.238 -7.438 -0.826 1 98.81 95 GLY A CA 1
ATOM 698 C C . GLY A 1 95 ? 1.242 -7.984 0.179 1 98.81 95 GLY A C 1
ATOM 699 O O . GLY A 1 95 ? 0.61 -9.016 -0.063 1 98.81 95 GLY A O 1
ATOM 700 N N . ILE A 1 96 ? 1.137 -7.371 1.332 1 98.88 96 ILE A N 1
ATOM 701 C CA . ILE A 1 96 ? 0.156 -7.676 2.367 1 98.88 96 ILE A CA 1
ATOM 702 C C . ILE A 1 96 ? -0.571 -6.398 2.783 1 98.88 96 ILE A C 1
ATOM 704 O O . ILE A 1 96 ? 0.064 -5.387 3.096 1 98.88 96 ILE A O 1
ATOM 708 N N . VAL A 1 97 ? -1.877 -6.43 2.705 1 98.94 97 VAL A N 1
ATOM 709 C CA . VAL A 1 97 ? -2.711 -5.289 3.059 1 98.94 97 VAL A CA 1
ATOM 710 C C . VAL A 1 97 ? -3.502 -5.598 4.328 1 98.94 97 VAL A C 1
ATOM 712 O O . VAL A 1 97 ? -3.691 -6.762 4.68 1 98.94 97 VAL A O 1
ATOM 715 N N . LEU A 1 98 ? -3.898 -4.527 5.043 1 98.75 98 LEU A N 1
ATOM 716 C CA . LEU A 1 98 ? -4.867 -4.609 6.133 1 98.75 98 LEU A CA 1
ATOM 717 C C . LEU A 1 98 ? -6.293 -4.484 5.602 1 98.75 98 LEU A C 1
ATOM 719 O O . LEU A 1 98 ? -6.598 -3.568 4.836 1 98.75 98 LEU A O 1
ATOM 723 N N . ARG A 1 99 ? -7.066 -5.469 5.973 1 98.69 99 ARG A N 1
ATOM 724 C CA . ARG A 1 99 ? -8.484 -5.402 5.645 1 98.69 99 ARG A CA 1
ATOM 725 C C . ARG A 1 99 ? -9.242 -4.562 6.668 1 98.69 99 ARG A C 1
ATOM 727 O O . ARG A 1 99 ? -8.742 -4.301 7.762 1 98.69 99 ARG A O 1
ATOM 734 N N . ALA A 1 100 ? -10.469 -4.074 6.355 1 97.75 100 ALA A N 1
ATOM 735 C CA . ALA A 1 100 ? -11.266 -3.217 7.223 1 97.75 100 ALA A CA 1
ATOM 736 C C . ALA A 1 100 ? -11.555 -3.898 8.555 1 97.75 100 ALA A C 1
ATOM 738 O O . ALA A 1 100 ? -11.742 -3.229 9.578 1 97.75 100 ALA A O 1
ATOM 739 N N . ASP A 1 101 ? -11.609 -5.234 8.609 1 97.56 101 ASP A N 1
ATOM 740 C CA . ASP A 1 101 ? -11.922 -5.969 9.828 1 97.56 101 ASP A CA 1
ATOM 741 C C . ASP A 1 101 ? -10.656 -6.234 10.648 1 97.56 101 ASP A C 1
ATOM 743 O O . ASP A 1 101 ? -10.703 -6.922 11.664 1 97.56 101 ASP A O 1
ATOM 747 N N . GLY A 1 102 ? -9.414 -5.691 10.117 1 97.06 102 GLY A N 1
ATOM 748 C CA . GLY A 1 102 ? -8.164 -5.793 10.852 1 97.06 102 GLY A CA 1
ATOM 749 C C . GLY A 1 102 ? -7.32 -6.98 10.43 1 97.06 102 GLY A C 1
ATOM 750 O O . GLY A 1 102 ? -6.152 -7.082 10.805 1 97.06 102 GLY A O 1
ATOM 751 N N . SER A 1 103 ? -7.863 -7.93 9.68 1 97.94 103 SER A N 1
ATOM 752 C CA . SER A 1 103 ? -7.086 -9.07 9.219 1 97.94 103 SER A CA 1
ATOM 753 C C . SER A 1 103 ? -6.137 -8.672 8.094 1 97.94 103 SER A C 1
ATOM 755 O O . SER A 1 103 ? -6.25 -7.582 7.531 1 97.94 103 SER A O 1
ATOM 757 N N . ARG A 1 104 ? -5.148 -9.547 7.82 1 98.5 104 ARG A N 1
ATOM 758 C CA . ARG A 1 104 ? -4.137 -9.359 6.781 1 98.5 104 ARG A CA 1
ATOM 759 C C . ARG A 1 104 ? -4.445 -10.219 5.559 1 98.5 104 ARG A C 1
ATOM 761 O O . ARG A 1 104 ? -4.875 -11.367 5.691 1 98.5 104 ARG A O 1
ATOM 768 N N . GLN A 1 105 ? -4.125 -9.641 4.434 1 98.88 105 GLN A N 1
ATOM 769 C CA . GLN A 1 105 ? -4.418 -10.328 3.18 1 98.88 105 GLN A CA 1
ATOM 770 C C . GLN A 1 105 ? -3.299 -10.117 2.162 1 98.88 105 GLN A C 1
ATOM 772 O O . GLN A 1 105 ? -2.801 -9 1.999 1 98.88 105 GLN A O 1
ATOM 777 N N . TRP A 1 106 ? -2.967 -11.211 1.48 1 98.94 106 TRP A N 1
ATOM 778 C CA . TRP A 1 106 ? -1.977 -11.156 0.412 1 98.94 106 TRP A CA 1
ATOM 779 C C . TRP A 1 106 ? -2.535 -10.43 -0.81 1 98.94 106 TRP A C 1
ATOM 781 O O . TRP A 1 106 ? -3.727 -10.531 -1.109 1 98.94 106 TRP A O 1
ATOM 791 N N . THR A 1 107 ? -1.655 -9.734 -1.473 1 98.94 107 THR A N 1
ATOM 792 C CA . THR A 1 107 ? -1.911 -9.125 -2.773 1 98.94 107 THR A CA 1
ATOM 793 C C . THR A 1 107 ? -0.885 -9.594 -3.801 1 98.94 107 THR A C 1
ATOM 795 O O . THR A 1 107 ? 0.193 -10.07 -3.438 1 98.94 107 THR A O 1
ATOM 798 N N . HIS A 1 108 ? -1.233 -9.523 -5.039 1 98.88 108 HIS A N 1
ATOM 799 C CA . HIS A 1 108 ? -0.326 -9.625 -6.18 1 98.88 108 HIS A CA 1
ATOM 800 C C . HIS A 1 108 ? -0.422 -8.391 -7.07 1 98.88 108 HIS A C 1
ATOM 802 O O . HIS A 1 108 ? -1.516 -8 -7.488 1 98.88 108 HIS A O 1
ATOM 808 N N . LYS A 1 109 ? 0.735 -7.738 -7.211 1 98.62 109 LYS A N 1
ATOM 809 C CA . LYS A 1 109 ? 0.77 -6.496 -7.977 1 98.62 109 LYS A CA 1
ATOM 810 C C . LYS A 1 109 ? -0.28 -5.512 -7.469 1 98.62 109 LYS A C 1
ATOM 812 O O . LYS A 1 109 ? -0.978 -4.875 -8.266 1 98.62 109 LYS A O 1
ATOM 817 N N . GLY A 1 110 ? -0.507 -5.523 -6.172 1 98.88 110 GLY A N 1
ATOM 818 C CA . GLY A 1 110 ? -1.305 -4.523 -5.477 1 98.88 110 GLY A CA 1
ATOM 819 C C . GLY A 1 110 ? -2.76 -4.926 -5.324 1 98.88 110 GLY A C 1
ATOM 820 O O . GLY A 1 110 ? -3.512 -4.281 -4.586 1 98.88 110 GLY A O 1
ATOM 821 N N . MET A 1 111 ? -3.207 -5.996 -6.016 1 98.94 111 MET A N 1
ATOM 822 C CA . MET A 1 111 ? -4.609 -6.398 -5.961 1 98.94 111 MET A CA 1
ATOM 823 C C . MET A 1 111 ? -4.82 -7.523 -4.957 1 98.94 111 MET A C 1
ATOM 825 O O . MET A 1 111 ? -4.102 -8.523 -4.984 1 98.94 111 MET A O 1
ATOM 829 N N . PRO A 1 112 ? -5.715 -7.426 -4.051 1 98.94 112 PRO A N 1
ATOM 830 C CA . PRO A 1 112 ? -6.016 -8.477 -3.072 1 98.94 112 PRO A CA 1
ATOM 831 C C . PRO A 1 112 ? -6.336 -9.812 -3.727 1 98.94 112 PRO A C 1
ATOM 833 O O . PRO A 1 112 ? -6.988 -9.852 -4.773 1 98.94 112 PRO A O 1
ATOM 836 N N . LEU A 1 113 ? -5.922 -10.891 -3.047 1 99 113 LEU A N 1
ATOM 837 C CA . LEU A 1 113 ? -6.086 -12.227 -3.598 1 99 113 LEU A CA 1
ATOM 838 C C . LEU A 1 113 ? -7.133 -13.016 -2.811 1 99 113 LEU A C 1
ATOM 840 O O . LEU A 1 113 ? -7.191 -12.922 -1.582 1 99 113 LEU A O 1
ATOM 844 N N . TYR A 1 114 ? -7.887 -13.852 -3.59 1 98.94 114 TYR A N 1
ATOM 845 C CA . TYR A 1 114 ? -8.961 -14.664 -3.031 1 98.94 114 TYR A CA 1
ATOM 846 C C . TYR A 1 114 ? -8.906 -16.094 -3.58 1 98.94 114 TYR A C 1
ATOM 848 O O . TYR A 1 114 ? -8.445 -16.312 -4.703 1 98.94 114 TYR A O 1
ATOM 856 N N . THR A 1 115 ? -9.367 -17.016 -2.76 1 98.94 115 THR A N 1
ATOM 857 C CA . THR A 1 115 ? -9.789 -18.297 -3.289 1 98.94 115 THR A CA 1
ATOM 858 C C . THR A 1 115 ? -11.289 -18.312 -3.562 1 98.94 115 THR A C 1
ATOM 860 O O . THR A 1 115 ? -11.977 -17.312 -3.32 1 98.94 115 THR A O 1
ATOM 863 N N . TRP A 1 116 ? -11.766 -19.312 -4.16 1 98.94 116 TRP A N 1
ATOM 864 C CA . TRP A 1 116 ? -13.172 -19.547 -4.477 1 98.94 116 TRP A CA 1
ATOM 865 C C . TRP A 1 116 ? -13.664 -20.844 -3.832 1 98.94 116 TRP A C 1
ATOM 867 O O . TRP A 1 116 ? -13.055 -21.891 -4.004 1 98.94 116 TRP A O 1
ATOM 877 N N . ILE A 1 117 ? -14.781 -20.781 -3.145 1 98.88 117 ILE A N 1
ATOM 878 C CA . ILE A 1 117 ? -15.227 -21.891 -2.293 1 98.88 117 ILE A CA 1
ATOM 879 C C . ILE A 1 117 ? -15.57 -23.094 -3.152 1 98.88 117 ILE A C 1
ATOM 881 O O . ILE A 1 117 ? -15.555 -24.234 -2.67 1 98.88 117 ILE A O 1
ATOM 885 N N . LYS A 1 118 ? -15.852 -22.875 -4.414 1 98.94 118 LYS A N 1
ATOM 886 C CA . LYS A 1 118 ? -16.266 -24 -5.246 1 98.94 118 LYS A CA 1
ATOM 887 C C . LYS A 1 118 ? -15.07 -24.641 -5.934 1 98.94 118 LYS A C 1
ATOM 889 O O . LYS A 1 118 ? -15.211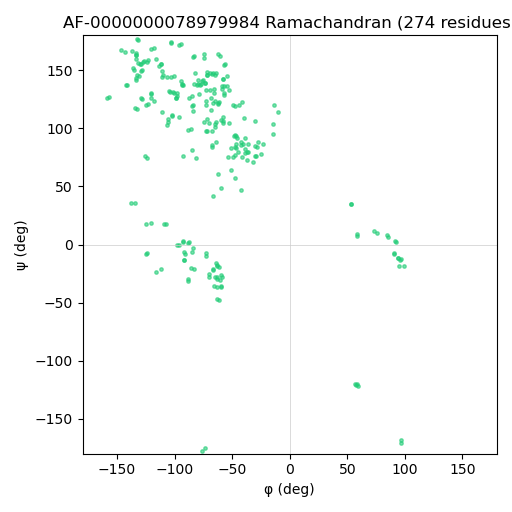 -25.688 -6.574 1 98.94 118 LYS A O 1
ATOM 894 N N . ASP A 1 119 ? -13.93 -24.031 -5.953 1 98.88 119 ASP A N 1
ATOM 895 C CA . ASP A 1 119 ? -12.719 -24.734 -6.367 1 98.88 119 ASP A CA 1
ATOM 896 C C . ASP A 1 119 ? -12.266 -25.719 -5.289 1 98.88 119 ASP A C 1
ATOM 898 O O . ASP A 1 119 ? -11.922 -25.312 -4.176 1 98.88 119 ASP A O 1
ATOM 902 N N . ALA A 1 120 ? -12.195 -26.969 -5.605 1 98.38 120 ALA A N 1
ATOM 903 C CA . ALA A 1 120 ? -12.023 -27.984 -4.574 1 98.38 120 ALA A CA 1
ATOM 904 C C . ALA A 1 120 ? -10.641 -28.641 -4.672 1 98.38 120 ALA A C 1
ATOM 906 O O . ALA A 1 120 ? -10.164 -29.234 -3.711 1 98.38 120 ALA A O 1
ATOM 907 N N . LYS A 1 121 ? -9.961 -28.609 -5.746 1 98.12 121 LYS A N 1
ATOM 908 C CA . LYS A 1 121 ? -8.664 -29.25 -5.957 1 98.12 121 LYS A CA 1
ATOM 909 C C . LYS A 1 121 ? -7.801 -28.422 -6.914 1 98.12 121 LYS A C 1
ATOM 911 O O . LYS A 1 121 ? -8.305 -27.516 -7.59 1 98.12 121 LYS A O 1
ATOM 916 N N . ALA A 1 122 ? -6.574 -28.734 -6.992 1 98.12 122 ALA A N 1
ATOM 917 C CA . ALA A 1 122 ? -5.641 -28.109 -7.922 1 98.12 122 ALA A CA 1
ATOM 918 C C . ALA A 1 122 ? -6.152 -28.188 -9.359 1 98.12 122 ALA A C 1
ATOM 920 O O . ALA A 1 122 ? -6.66 -29.234 -9.781 1 98.12 122 ALA A O 1
ATOM 921 N N . GLY A 1 123 ? -6.004 -27.109 -10 1 98.56 123 GLY A N 1
ATOM 922 C CA . GLY A 1 123 ? -6.406 -27.062 -11.398 1 98.56 123 GLY A CA 1
ATOM 923 C C . GLY A 1 123 ? -7.809 -26.531 -11.594 1 98.56 123 GLY A C 1
ATOM 924 O O . GLY A 1 123 ? -8.18 -26.141 -12.703 1 98.56 123 GLY A O 1
ATOM 925 N N . ASP A 1 124 ? -8.719 -26.516 -10.5 1 98.94 124 ASP A N 1
ATOM 926 C CA . ASP A 1 124 ? -10.055 -25.922 -10.602 1 98.94 124 ASP A CA 1
ATOM 927 C C . ASP A 1 124 ? -9.977 -24.422 -10.805 1 98.94 124 ASP A C 1
ATOM 929 O O . ASP A 1 124 ? -9.203 -23.734 -10.133 1 98.94 124 ASP A O 1
ATOM 933 N N . ILE A 1 125 ? -10.695 -23.875 -11.797 1 98.94 125 ILE A N 1
ATOM 934 C CA . ILE A 1 125 ? -10.703 -22.453 -12.086 1 98.94 125 ILE A CA 1
ATOM 935 C C . ILE A 1 125 ? -12.141 -21.984 -12.305 1 98.94 125 ILE A C 1
ATOM 937 O O . ILE A 1 125 ? -12.398 -21.125 -13.156 1 98.94 125 ILE A O 1
ATOM 941 N N . SER A 1 126 ? -13.125 -22.609 -11.492 1 98.94 126 SER A N 1
ATOM 942 C CA . SER A 1 126 ? -14.547 -22.391 -11.75 1 98.94 126 SER A CA 1
ATOM 943 C C . SER A 1 126 ? -14.961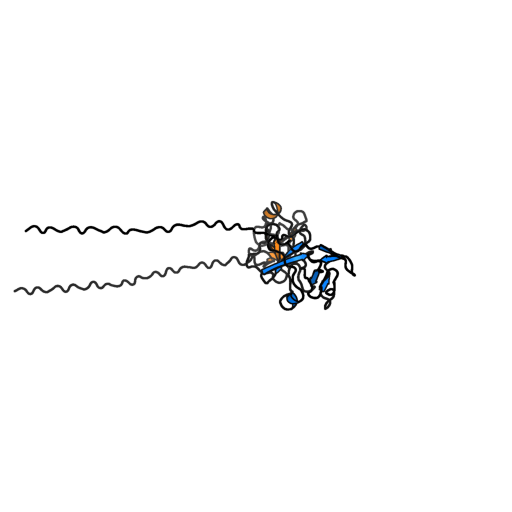 -20.984 -11.336 1 98.94 126 SER A C 1
ATOM 945 O O . SER A 1 126 ? -16.047 -20.516 -11.695 1 98.94 126 SER A O 1
ATOM 947 N N . GLY A 1 127 ? -14.094 -20.281 -10.719 1 98.94 127 GLY A N 1
ATOM 948 C CA . GLY A 1 127 ? -14.391 -18.938 -10.273 1 98.94 127 GLY A CA 1
ATOM 949 C C . GLY A 1 127 ? -14.148 -17.891 -11.352 1 98.94 127 GLY A C 1
ATOM 950 O O . GLY A 1 127 ? -14.609 -16.75 -11.234 1 98.94 127 GLY A O 1
ATOM 951 N N . ASP A 1 128 ? -13.375 -18.219 -12.32 1 98.94 128 ASP A N 1
ATOM 952 C CA . ASP A 1 128 ? -13.023 -17.25 -13.344 1 98.94 128 ASP A CA 1
ATOM 953 C C . ASP A 1 128 ? -14.258 -16.781 -14.109 1 98.94 128 ASP A C 1
ATOM 955 O O . ASP A 1 128 ? -15.008 -17.594 -14.641 1 98.94 128 ASP A O 1
ATOM 959 N N . GLY A 1 129 ? -14.5 -15.492 -14.078 1 98.88 129 GLY A N 1
ATOM 960 C CA . GLY A 1 129 ? -15.594 -14.945 -14.867 1 98.88 129 GLY A CA 1
ATOM 961 C C . GLY A 1 129 ? -16.906 -14.906 -14.109 1 98.88 129 GLY A C 1
ATOM 962 O O . GLY A 1 129 ? -17.906 -14.406 -14.625 1 98.88 129 GLY A O 1
ATOM 963 N N . VAL A 1 130 ? -16.953 -15.516 -12.883 1 98.94 130 VAL A N 1
ATOM 964 C CA . VAL A 1 130 ? -18.188 -15.453 -12.102 1 98.94 130 VAL A CA 1
ATOM 965 C C . VAL A 1 130 ? -18.688 -14.016 -12.039 1 98.94 130 VAL A C 1
ATOM 967 O O . VAL A 1 130 ? -17.953 -13.109 -11.656 1 98.94 130 VAL A O 1
ATOM 970 N N . LYS A 1 131 ? -19.906 -13.773 -12.547 1 98.75 131 LYS A N 1
ATOM 971 C CA . LYS A 1 131 ? -20.625 -12.508 -12.641 1 98.75 131 LYS A CA 1
ATOM 972 C C . LYS A 1 131 ? -19.828 -11.477 -13.445 1 98.75 131 LYS A C 1
ATOM 974 O O . LYS A 1 131 ? -20.109 -10.281 -13.383 1 98.75 131 LYS A O 1
ATOM 979 N N . GLY A 1 132 ? -18.734 -11.859 -14.094 1 98.88 132 GLY A N 1
ATOM 980 C CA . GLY A 1 132 ? -17.938 -11.008 -14.961 1 98.88 132 GLY A CA 1
ATOM 981 C C . GLY A 1 132 ? -16.922 -10.172 -14.211 1 98.88 132 GLY A C 1
ATOM 982 O O . GLY A 1 132 ? -16.25 -9.328 -14.805 1 98.88 132 GLY A O 1
ATOM 983 N N . VAL A 1 133 ? -16.75 -10.422 -12.859 1 98.94 133 VAL A N 1
ATOM 984 C CA . VAL A 1 133 ? -15.969 -9.469 -12.086 1 98.94 133 VAL A CA 1
ATOM 985 C C . VAL A 1 133 ? -14.828 -10.195 -11.375 1 98.94 133 VAL A C 1
ATOM 987 O O . VAL A 1 133 ? -13.969 -9.562 -10.758 1 98.94 133 VAL A O 1
ATOM 990 N N . TRP A 1 134 ? -14.805 -11.531 -11.414 1 98.94 134 TRP A N 1
ATOM 991 C CA . TRP A 1 134 ? -13.734 -12.336 -10.836 1 98.94 134 TRP A CA 1
ATOM 992 C C . TRP A 1 134 ? -12.805 -12.875 -11.922 1 98.94 134 TRP A C 1
ATOM 994 O O . TRP A 1 134 ? -13.273 -13.406 -12.938 1 98.94 134 TRP A O 1
ATOM 1004 N N . HIS A 1 135 ? -11.477 -12.719 -11.727 1 98.94 135 HIS A N 1
ATOM 1005 C CA . HIS A 1 135 ? -10.5 -13.117 -12.727 1 98.94 135 HIS A CA 1
ATOM 1006 C C . HIS A 1 135 ? -9.359 -13.914 -12.094 1 98.94 135 HIS A C 1
ATOM 1008 O O . HIS A 1 135 ? -8.922 -13.602 -10.984 1 98.94 135 HIS A O 1
ATOM 1014 N N . LEU A 1 136 ? -8.898 -14.852 -12.773 1 99 136 LEU A N 1
ATOM 1015 C CA . LEU A 1 136 ? -7.711 -15.586 -12.352 1 99 136 LEU A CA 1
ATOM 1016 C C . LEU A 1 136 ? -6.512 -14.656 -12.203 1 99 136 LEU A C 1
ATOM 1018 O O . LEU A 1 136 ? -6.27 -13.812 -13.078 1 99 136 LEU A O 1
ATOM 1022 N N . ALA A 1 137 ? -5.797 -14.797 -11.109 1 98.94 137 ALA A N 1
ATOM 1023 C CA . ALA A 1 137 ? -4.504 -14.133 -10.961 1 98.94 137 ALA A CA 1
ATOM 1024 C C . ALA A 1 137 ? -3.4 -14.898 -11.68 1 98.94 137 ALA A C 1
ATOM 1026 O O . ALA A 1 137 ? -3.309 -16.125 -11.555 1 98.94 137 ALA A O 1
ATOM 1027 N N . ARG A 1 138 ? -2.596 -14.156 -12.336 1 98.75 138 ARG A N 1
ATOM 1028 C CA . ARG A 1 138 ? -1.565 -14.789 -13.156 1 98.75 138 ARG A CA 1
ATOM 1029 C C . ARG A 1 138 ? -0.189 -14.211 -12.844 1 98.75 138 ARG A C 1
ATOM 1031 O O . ARG A 1 138 ? -0.068 -13.039 -12.484 1 98.75 138 ARG A O 1
ATOM 1038 N N . PRO A 1 139 ? 0.854 -14.984 -12.984 1 96.38 139 PRO A N 1
ATOM 1039 C CA . PRO A 1 139 ? 2.217 -14.523 -12.703 1 96.38 139 PRO A CA 1
ATOM 1040 C C . PRO A 1 139 ? 2.686 -13.445 -13.68 1 96.38 139 PRO A C 1
ATOM 1042 O O . PRO A 1 139 ? 2.176 -13.352 -14.797 1 96.38 139 PRO A O 1
ATOM 1045 N N . MET B 1 1 ? -20.328 35.031 99.438 1 34.41 1 MET B N 1
ATOM 1046 C CA . MET B 1 1 ? -20.938 33.906 98.75 1 34.41 1 MET B CA 1
ATOM 1047 C C . MET B 1 1 ? -21.047 34.156 97.25 1 34.41 1 MET B C 1
ATOM 1049 O O . MET B 1 1 ? -22.047 34.719 96.75 1 34.41 1 MET B O 1
ATOM 1053 N N . ARG B 1 2 ? -19.891 34.656 96.688 1 33.5 2 ARG B N 1
ATOM 1054 C CA . ARG B 1 2 ? -19.734 35.156 95.375 1 33.5 2 ARG B CA 1
ATOM 1055 C C . ARG B 1 2 ? -19.938 34.062 94.312 1 33.5 2 ARG B C 1
ATOM 1057 O O . ARG B 1 2 ? -19.422 32.969 94.438 1 33.5 2 ARG B O 1
ATOM 1064 N N . ARG B 1 3 ? -21.172 34.125 93.75 1 33.94 3 ARG B N 1
ATOM 1065 C CA . ARG B 1 3 ? -21.734 33.281 92.688 1 33.94 3 ARG B CA 1
ATOM 1066 C C . ARG B 1 3 ? -20.766 33.125 91.5 1 33.94 3 ARG B C 1
ATOM 1068 O O . ARG B 1 3 ? -20.234 34.125 91 1 33.94 3 ARG B O 1
ATOM 1075 N N . ARG B 1 4 ? -20.016 32.062 91.562 1 34.31 4 ARG B N 1
ATOM 1076 C CA . ARG B 1 4 ? -19.031 31.547 90.562 1 34.31 4 ARG B CA 1
ATOM 1077 C C . ARG B 1 4 ? -19.641 31.453 89.188 1 34.31 4 ARG B C 1
ATOM 1079 O O . ARG B 1 4 ? -20.547 30.641 88.938 1 34.31 4 ARG B O 1
ATOM 1086 N N . LEU B 1 5 ? -20 32.656 88.688 1 38.84 5 LEU B N 1
ATOM 1087 C CA . LEU B 1 5 ? -20.578 32.625 87.312 1 38.84 5 LEU B CA 1
ATOM 1088 C C . LEU B 1 5 ? -19.75 31.766 86.375 1 38.84 5 LEU B C 1
ATOM 1090 O O . LEU B 1 5 ? -18.516 31.875 86.375 1 38.84 5 LEU B O 1
ATOM 1094 N N . HIS B 1 6 ? -20.188 30.531 86.312 1 37.69 6 HIS B N 1
ATOM 1095 C CA . HIS B 1 6 ? -19.75 29.453 85.438 1 37.69 6 HIS B CA 1
ATOM 1096 C C . HIS B 1 6 ? -19.625 29.906 84 1 37.69 6 HIS B C 1
ATOM 1098 O O . HIS B 1 6 ? -20.578 30.469 83.438 1 37.69 6 HIS B O 1
ATOM 1104 N N . GLU B 1 7 ? -18.422 30.484 83.625 1 37.44 7 GLU B N 1
ATOM 1105 C CA . GLU B 1 7 ? -18.031 30.938 82.312 1 37.44 7 GLU B CA 1
ATOM 1106 C C . GLU B 1 7 ? -18.328 29.859 81.25 1 37.44 7 GLU B C 1
ATOM 1108 O O . GLU B 1 7 ? -17.938 28.703 81.438 1 37.44 7 GLU B O 1
ATOM 1113 N N . ILE B 1 8 ? -19.516 30.031 80.688 1 38.44 8 ILE B N 1
ATOM 1114 C CA . ILE B 1 8 ? -20.078 29.219 79.562 1 38.44 8 ILE B CA 1
ATOM 1115 C C . ILE B 1 8 ? -19.047 29.047 78.5 1 38.44 8 ILE B C 1
ATOM 1117 O O . ILE B 1 8 ? -18.469 30.016 78 1 38.44 8 ILE B O 1
ATOM 1121 N N . ARG B 1 9 ? -18.266 27.969 78.562 1 36.88 9 ARG B N 1
ATOM 1122 C CA . ARG B 1 9 ? -17.266 27.5 77.625 1 36.88 9 ARG B CA 1
ATOM 1123 C C . ARG B 1 9 ? -17.828 27.484 76.188 1 36.88 9 ARG B C 1
ATOM 1125 O O . ARG B 1 9 ? -18.828 26.828 75.938 1 36.88 9 ARG B O 1
ATOM 1132 N N . ARG B 1 10 ? -17.891 28.734 75.688 1 37.72 10 ARG B N 1
ATOM 1133 C CA . ARG B 1 10 ? -18.328 28.875 74.312 1 37.72 10 ARG B CA 1
ATOM 1134 C C . ARG B 1 10 ? -17.734 27.766 73.438 1 37.72 10 ARG B C 1
ATOM 1136 O O . ARG B 1 10 ? -16.547 27.469 73.5 1 37.72 10 ARG B O 1
ATOM 1143 N N . THR B 1 11 ? -18.625 26.891 73.062 1 38.47 11 THR B N 1
ATOM 1144 C CA . THR B 1 11 ? -18.391 25.766 72.125 1 38.47 11 THR B CA 1
ATOM 1145 C C . THR B 1 11 ? -17.766 26.234 70.812 1 38.47 11 THR B C 1
ATOM 1147 O O . THR B 1 11 ? -18.047 27.328 70.375 1 38.47 11 THR B O 1
ATOM 1150 N N . PRO B 1 12 ? -16.453 25.938 70.75 1 39.31 12 PRO B N 1
ATOM 1151 C CA . PRO B 1 12 ? -15.656 26.297 69.562 1 39.31 12 PRO B CA 1
ATOM 1152 C C . PRO B 1 12 ? -16.422 26.094 68.25 1 39.31 12 PRO B C 1
ATOM 1154 O O . PRO B 1 12 ? -17.062 25.062 68.062 1 39.31 12 PRO B O 1
ATOM 1157 N N . ASP B 1 13 ? -17.266 27.156 67.938 1 34.25 13 ASP B N 1
ATOM 1158 C CA . ASP B 1 13 ? -17.922 27.109 66.625 1 34.25 13 ASP B CA 1
ATOM 1159 C C . ASP B 1 13 ? -16.969 26.578 65.562 1 34.25 13 ASP B C 1
ATOM 1161 O O . ASP B 1 13 ? -15.867 27.109 65.438 1 34.25 13 ASP B O 1
ATOM 1165 N N . MET B 1 14 ? -16.875 25.266 65.625 1 36.56 14 MET B N 1
ATOM 1166 C CA . MET B 1 14 ? -16.172 24.562 64.562 1 36.56 14 MET B CA 1
ATOM 1167 C C . MET B 1 14 ? -16.531 25.141 63.156 1 36.56 14 MET B C 1
ATOM 1169 O O . MET B 1 14 ? -17.641 24.953 62.688 1 36.56 14 MET B O 1
ATOM 1173 N N . THR B 1 15 ? -16.469 26.547 63.156 1 36.75 15 THR B N 1
ATOM 1174 C CA . THR B 1 15 ? -16.688 27.094 61.844 1 36.75 15 THR B CA 1
ATOM 1175 C C . THR B 1 15 ? -16.062 26.188 60.781 1 36.75 15 THR B C 1
ATOM 1177 O O . THR B 1 15 ? -14.875 25.859 60.844 1 36.75 15 THR B O 1
ATOM 1180 N N . LEU B 1 16 ? -16.891 25.266 60.438 1 39.34 16 LEU B N 1
ATOM 1181 C CA . LEU B 1 16 ? -16.578 24.406 59.312 1 39.34 16 LEU B CA 1
ATOM 1182 C C . LEU B 1 16 ? -16.109 25.234 58.125 1 39.34 16 LEU B C 1
ATOM 1184 O O . LEU B 1 16 ? -16.844 26.078 57.594 1 39.34 16 LEU B O 1
ATOM 1188 N N . LYS B 1 17 ? -15 26.016 58.438 1 42.97 17 LYS B N 1
ATOM 1189 C CA 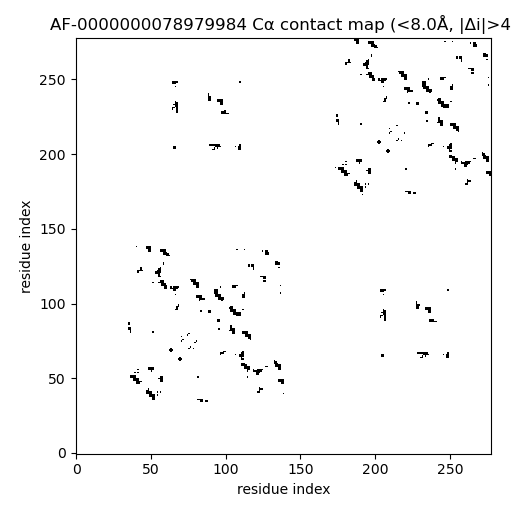. LYS B 1 17 ? -14.516 26.656 57.219 1 42.97 17 LYS B CA 1
ATOM 1190 C C . LYS B 1 17 ? -14.789 25.797 56 1 42.97 17 LYS B C 1
ATOM 1192 O O . LYS B 1 17 ? -14.523 24.594 56 1 42.97 17 LYS B O 1
ATOM 1197 N N . PRO B 1 18 ? -15.758 26.25 55.25 1 42.97 18 PRO B N 1
ATOM 1198 C CA . PRO B 1 18 ? -15.961 25.453 54.031 1 42.97 18 PRO B CA 1
ATOM 1199 C C . PRO B 1 18 ? -14.656 25.156 53.281 1 42.97 18 PRO B C 1
ATOM 1201 O O . PRO B 1 18 ? -13.758 26 53.25 1 42.97 18 PRO B O 1
ATOM 1204 N N . SER B 1 19 ? -13.945 24.031 53.781 1 41.25 19 SER B N 1
ATOM 1205 C CA . SER B 1 19 ? -12.836 23.609 52.938 1 41.25 19 SER B CA 1
ATOM 1206 C C . SER B 1 19 ? -13.133 23.875 51.438 1 41.25 19 SER B C 1
ATOM 1208 O O . SER B 1 19 ? -14.078 23.328 50.875 1 41.25 19 SER B O 1
ATOM 1210 N N . LEU B 1 20 ? -13.117 25.094 51.188 1 40.12 20 LEU B N 1
ATOM 1211 C CA . LEU B 1 20 ? -13.211 25.312 49.75 1 40.12 20 LEU B CA 1
ATOM 1212 C C . LEU B 1 20 ? -12.43 24.25 49 1 40.12 20 LEU B C 1
ATOM 1214 O O . LEU B 1 20 ? -11.211 24.156 49.125 1 40.12 20 LEU B O 1
ATOM 1218 N N . ALA B 1 21 ? -13.039 23.094 49.031 1 40.75 21 ALA B N 1
ATOM 1219 C CA . ALA B 1 21 ? -12.453 22.109 48.125 1 40.75 21 ALA B CA 1
ATOM 1220 C C . ALA B 1 21 ? -12.078 22.734 46.781 1 40.75 21 ALA B C 1
ATOM 1222 O O . ALA B 1 21 ? -12.945 23.25 46.062 1 40.75 21 ALA B O 1
ATOM 1223 N N . LEU B 1 22 ? -10.977 23.469 46.844 1 42.88 22 LEU B N 1
ATOM 1224 C CA . LEU B 1 22 ? -10.5 23.844 45.531 1 42.88 22 LEU B CA 1
ATOM 1225 C C . LEU B 1 22 ? -10.719 22.703 44.531 1 42.88 22 LEU B C 1
ATOM 1227 O O . LEU B 1 22 ? -10.164 21.625 44.688 1 42.88 22 LEU B O 1
ATOM 1231 N N . ALA B 1 23 ? -11.859 22.609 44.094 1 39.69 23 ALA B N 1
ATOM 1232 C CA . ALA B 1 23 ? -11.984 21.688 42.938 1 39.69 23 ALA B CA 1
ATOM 1233 C C . ALA B 1 23 ? -10.898 21.953 41.906 1 39.69 23 ALA B C 1
ATOM 1235 O O . ALA B 1 23 ? -10.797 23.062 41.375 1 39.69 23 ALA B O 1
ATOM 1236 N N . ALA B 1 24 ? -9.711 21.344 42.188 1 40.66 24 ALA B N 1
ATOM 1237 C CA . ALA B 1 24 ? -8.758 21.391 41.094 1 40.66 24 ALA B CA 1
ATOM 1238 C C . ALA B 1 24 ? -9.461 21.141 39.75 1 40.66 24 ALA B C 1
ATOM 1240 O O . ALA B 1 24 ? -10.086 20.094 39.562 1 40.66 24 ALA B O 1
ATOM 1241 N N . LEU B 1 25 ? -9.938 22.047 39.188 1 42.72 25 LEU B N 1
ATOM 1242 C CA . LEU B 1 25 ? -10.328 21.828 37.812 1 42.72 25 LEU B CA 1
ATOM 1243 C C . LEU B 1 25 ? -9.211 21.141 37.031 1 42.72 25 LEU B C 1
ATOM 1245 O O . LEU B 1 25 ? -8.141 21.719 36.844 1 42.72 25 LEU B O 1
ATOM 1249 N N . SER B 1 26 ? -9.055 19.781 37.25 1 39.81 26 SER B N 1
ATOM 1250 C CA . SER B 1 26 ? -8.18 19.109 36.312 1 39.81 26 SER B CA 1
ATOM 1251 C C . SER B 1 26 ? -8.445 19.594 34.875 1 39.81 26 SER B C 1
ATOM 1253 O O . SER B 1 26 ? -9.547 19.406 34.344 1 39.81 26 SER B O 1
ATOM 1255 N N . LEU B 1 27 ? -7.867 20.531 34.469 1 40.75 27 LEU B N 1
ATOM 1256 C CA . LEU B 1 27 ? -7.902 20.734 33.031 1 40.75 27 LEU B CA 1
ATOM 1257 C C . LEU B 1 27 ? -7.441 19.469 32.312 1 40.75 27 LEU B C 1
ATOM 1259 O O . LEU B 1 27 ? -6.262 19.109 32.344 1 40.75 27 LEU B O 1
ATOM 1263 N N . ALA B 1 28 ? -8.227 18.422 32.219 1 38.62 28 ALA B N 1
ATOM 1264 C CA . ALA B 1 28 ? -7.891 17.375 31.234 1 38.62 28 ALA B CA 1
ATOM 1265 C C . ALA B 1 28 ? -7.453 17.984 29.906 1 38.62 28 ALA B C 1
ATOM 1267 O O . ALA B 1 28 ? -8.242 18.656 29.234 1 38.62 28 ALA B O 1
ATOM 1268 N N . ILE B 1 29 ? -6.23 18.312 29.781 1 38.31 29 ILE B N 1
ATOM 1269 C CA . ILE B 1 29 ? -5.832 18.484 28.391 1 38.31 29 ILE B CA 1
ATOM 1270 C C . ILE B 1 29 ? -6.254 17.25 27.578 1 38.31 29 ILE B C 1
ATOM 1272 O O . ILE B 1 29 ? -5.789 16.141 27.844 1 38.31 29 ILE B O 1
ATOM 1276 N N . ALA B 1 30 ? -7.457 17.109 27.094 1 34.88 30 ALA B N 1
ATOM 1277 C CA . ALA B 1 30 ? -7.773 16.156 26.016 1 34.88 30 ALA B CA 1
ATOM 1278 C C . ALA B 1 30 ? -6.633 16.062 25.016 1 34.88 30 ALA B C 1
ATOM 1280 O O . ALA B 1 30 ? -6.32 17.047 24.328 1 34.88 30 ALA B O 1
ATOM 1281 N N . THR B 1 31 ? -5.59 15.32 25.312 1 36.84 31 THR B N 1
ATOM 1282 C CA . THR B 1 31 ? -4.742 14.984 24.172 1 36.84 31 THR B CA 1
ATOM 1283 C C . THR B 1 31 ? -5.59 14.688 22.938 1 36.84 31 THR B C 1
ATOM 1285 O O . THR B 1 31 ? -6.566 13.938 23.016 1 36.84 31 THR B O 1
ATOM 1288 N N . SER B 1 32 ? -5.902 15.539 22.125 1 34.31 32 SER B N 1
ATOM 1289 C CA . SER B 1 32 ? -6.246 15.141 20.766 1 34.31 32 SER B CA 1
ATOM 1290 C C . SER B 1 32 ? -5.504 13.875 20.359 1 34.31 32 SER B C 1
ATOM 1292 O O . SER B 1 32 ? -4.277 13.805 20.453 1 34.31 32 SER B O 1
ATOM 1294 N N . ALA B 1 33 ? -5.879 12.633 20.812 1 35.41 33 ALA B N 1
ATOM 1295 C CA . ALA B 1 33 ? -5.422 11.469 20.047 1 35.41 33 ALA B CA 1
ATOM 1296 C C . ALA B 1 33 ? -4.902 11.883 18.672 1 35.41 33 ALA B C 1
ATOM 1298 O O . ALA B 1 33 ? -5.539 12.68 17.984 1 35.41 33 ALA B O 1
ATOM 1299 N N . LEU B 1 34 ? -3.643 11.891 18.547 1 37.44 34 LEU B N 1
ATOM 1300 C CA . LEU B 1 34 ? -3.025 11.93 17.234 1 37.44 34 LEU B CA 1
ATOM 1301 C C . LEU B 1 34 ? -3.914 11.242 16.188 1 37.44 34 LEU B C 1
ATOM 1303 O O . LEU B 1 34 ? -4.301 10.086 16.375 1 37.44 34 LEU B O 1
ATOM 1307 N N . ALA B 1 35 ? -5.031 11.906 15.703 1 40.81 35 ALA B N 1
ATOM 1308 C CA . ALA B 1 35 ? -5.746 11.57 14.477 1 40.81 35 ALA B CA 1
ATOM 1309 C C . ALA B 1 35 ? -4.922 10.633 13.594 1 40.81 35 ALA B C 1
ATOM 1311 O O . ALA B 1 35 ? -3.707 10.797 13.469 1 40.81 35 ALA B O 1
ATOM 1312 N N . GLY B 1 36 ? -5.078 9.336 13.625 1 47.53 36 GLY B N 1
ATOM 1313 C CA . GLY B 1 36 ? -4.574 8.617 12.461 1 47.53 36 GLY B CA 1
ATOM 1314 C C . GLY B 1 36 ? -4.184 9.531 11.32 1 47.53 36 GLY B C 1
ATOM 1315 O O . GLY B 1 36 ? -4.668 10.656 11.227 1 47.53 36 GLY B O 1
ATOM 1316 N N . ALA B 1 37 ? -2.893 9.562 11.008 1 56.59 37 ALA B N 1
ATOM 1317 C CA . ALA B 1 37 ? -2.428 10.391 9.898 1 56.59 37 ALA B CA 1
ATOM 1318 C C . ALA B 1 37 ? -3.545 10.633 8.891 1 56.59 37 ALA B C 1
ATOM 1320 O O . ALA B 1 37 ? -3.943 9.711 8.164 1 56.59 37 ALA B O 1
ATOM 1321 N N . ALA B 1 38 ? -4.457 11.602 9.297 1 81.88 38 ALA B N 1
ATOM 1322 C CA . ALA B 1 38 ? -5.469 12 8.32 1 81.88 38 ALA B CA 1
ATOM 1323 C C . ALA B 1 38 ? -4.824 12.539 7.047 1 81.88 38 ALA B C 1
ATOM 1325 O O . ALA B 1 38 ? -4.004 13.461 7.102 1 81.88 38 ALA B O 1
ATOM 1326 N N . ILE B 1 39 ? -4.863 11.797 6.051 1 97.5 39 ILE B N 1
ATOM 1327 C CA . ILE B 1 39 ? -4.453 12.258 4.73 1 97.5 39 ILE B CA 1
ATOM 1328 C C . ILE B 1 39 ? -5.426 13.328 4.23 1 97.5 39 ILE B C 1
ATOM 1330 O O . ILE B 1 39 ? -6.641 13.141 4.281 1 97.5 39 ILE B O 1
ATOM 1334 N N . GLN B 1 40 ? -4.816 14.492 3.957 1 97.38 40 GLN B N 1
ATOM 1335 C CA . GLN B 1 40 ? -5.574 15.648 3.498 1 97.38 40 GLN B CA 1
ATOM 1336 C C . GLN B 1 40 ? -5.129 16.078 2.105 1 97.38 40 GLN B C 1
ATOM 1338 O O . GLN B 1 40 ? -4.266 15.445 1.499 1 97.38 40 GLN B O 1
ATOM 1343 N N . THR B 1 41 ? -5.906 16.969 1.516 1 98 41 THR B N 1
ATOM 1344 C CA . THR B 1 41 ? -5.488 17.672 0.308 1 98 41 THR B CA 1
ATOM 1345 C C . THR B 1 41 ? -5.008 19.078 0.64 1 98 41 THR B C 1
ATOM 1347 O O . THR B 1 41 ? -5.625 19.781 1.446 1 98 41 THR B O 1
ATOM 1350 N N . GLY B 1 42 ? -3.811 19.422 0.078 1 98.06 42 GLY B N 1
ATOM 1351 C CA . GLY B 1 42 ? -3.246 20.75 0.24 1 98.06 42 GLY B CA 1
ATOM 1352 C C . GLY B 1 42 ? -2.875 21.406 -1.077 1 98.06 42 GLY B C 1
ATOM 1353 O O . GLY B 1 42 ? -2.656 20.719 -2.078 1 98.06 42 GLY B O 1
ATOM 1354 N N . ASP B 1 43 ? -2.828 22.703 -0.983 1 98 43 ASP B N 1
ATOM 1355 C CA . ASP B 1 43 ? -2.457 23.453 -2.174 1 98 43 ASP B CA 1
ATOM 1356 C C . ASP B 1 43 ? -0.955 23.734 -2.209 1 98 43 ASP B C 1
ATOM 1358 O O . ASP B 1 43 ? -0.349 24.031 -1.18 1 98 43 ASP B O 1
ATOM 1362 N N . THR B 1 44 ? -0.426 23.547 -3.416 1 98.69 44 THR B N 1
ATOM 1363 C CA . THR B 1 44 ? 0.972 23.875 -3.668 1 98.69 44 THR B CA 1
ATOM 1364 C C . THR B 1 44 ? 1.108 24.703 -4.941 1 98.69 44 THR B C 1
ATOM 1366 O O . THR B 1 44 ? 0.118 24.969 -5.625 1 98.69 44 THR B O 1
ATOM 1369 N N . ALA B 1 45 ? 2.367 25.094 -5.152 1 98.38 45 ALA B N 1
ATOM 1370 C CA . ALA B 1 45 ? 2.676 25.828 -6.383 1 98.38 45 ALA B CA 1
ATOM 1371 C C . ALA B 1 45 ? 2.402 24.953 -7.609 1 98.38 45 ALA B C 1
ATOM 1373 O O . ALA B 1 45 ? 2.262 25.469 -8.719 1 98.38 45 ALA B O 1
ATOM 1374 N N . LYS B 1 46 ? 2.312 23.656 -7.426 1 98.69 46 LYS B N 1
ATOM 1375 C CA . LYS B 1 46 ? 2.059 22.75 -8.539 1 98.69 46 LYS B CA 1
ATOM 1376 C C . LYS B 1 46 ? 0.635 22.203 -8.492 1 98.69 46 LYS B C 1
ATOM 1378 O O . LYS B 1 46 ? 0.333 21.188 -9.117 1 98.69 46 LYS B O 1
ATOM 1383 N N . GLY B 1 47 ? -0.229 22.812 -7.773 1 98.62 47 GLY B N 1
ATOM 1384 C CA . GLY B 1 47 ? -1.609 22.375 -7.66 1 98.62 47 GLY B CA 1
ATOM 1385 C C . GLY B 1 47 ? -1.863 21.516 -6.438 1 98.62 47 GLY B C 1
ATOM 1386 O O . GLY B 1 47 ? -1.028 21.453 -5.531 1 98.62 47 GLY B O 1
ATOM 1387 N N . ALA B 1 48 ? -3.031 20.922 -6.352 1 98.75 48 ALA B N 1
ATOM 1388 C CA . ALA B 1 48 ? -3.469 20.141 -5.191 1 98.75 48 ALA B CA 1
ATOM 1389 C C . ALA B 1 48 ? -2.676 18.844 -5.074 1 98.75 48 ALA B C 1
ATOM 1391 O O . ALA B 1 48 ? -2.451 18.156 -6.07 1 98.75 48 ALA B O 1
ATOM 1392 N N . VAL B 1 49 ? -2.24 18.594 -3.914 1 98.94 49 VAL B N 1
ATOM 1393 C CA . VAL B 1 49 ? -1.519 17.359 -3.623 1 98.94 49 VAL B CA 1
ATOM 1394 C C . VAL B 1 49 ? -2.059 16.734 -2.338 1 98.94 49 VAL B C 1
ATOM 1396 O O . VAL B 1 49 ? -2.779 17.391 -1.579 1 98.94 49 VAL B O 1
ATOM 1399 N N . LEU B 1 50 ? -1.794 15.477 -2.092 1 98.94 50 LEU B N 1
ATOM 1400 C CA . LEU B 1 50 ? -2.07 14.852 -0.802 1 98.94 50 LEU B CA 1
ATOM 1401 C C . LEU B 1 50 ? -1.042 15.281 0.24 1 98.94 50 LEU B C 1
ATOM 1403 O O . LEU B 1 50 ? 0.145 15.406 -0.068 1 98.94 50 LEU B O 1
ATOM 1407 N N . THR B 1 51 ? -1.459 15.5 1.492 1 98.88 51 THR B N 1
ATOM 1408 C CA . THR B 1 51 ? -0.611 15.836 2.631 1 98.88 51 THR B CA 1
ATOM 1409 C C . THR B 1 51 ? -0.942 14.953 3.83 1 98.88 51 THR B C 1
ATOM 1411 O O . THR B 1 51 ? -2.029 14.375 3.9 1 98.88 51 THR B O 1
ATOM 1414 N N . ASP B 1 52 ? 0.051 14.836 4.68 1 98.25 52 ASP B N 1
ATOM 1415 C CA . ASP B 1 52 ? -0.256 14.195 5.953 1 98.25 52 ASP B CA 1
ATOM 1416 C C . ASP B 1 52 ? -1.009 15.141 6.883 1 98.25 52 ASP B C 1
ATOM 1418 O O . ASP B 1 52 ? -1.447 16.219 6.461 1 98.25 52 ASP B O 1
ATOM 1422 N N . GLY B 1 53 ? -1.325 14.766 8.07 1 96.25 53 GLY B N 1
ATOM 1423 C CA . GLY B 1 53 ? -2.107 15.531 9.031 1 96.25 53 GLY B CA 1
ATOM 1424 C C . GLY B 1 53 ? -1.465 16.844 9.414 1 96.25 53 GLY B C 1
ATOM 1425 O O . GLY B 1 53 ? -2.135 17.75 9.93 1 96.25 53 GLY B O 1
ATOM 1426 N N . ASN B 1 54 ? -0.089 17.047 9.188 1 96.25 54 ASN B N 1
ATOM 1427 C CA . ASN B 1 54 ? 0.635 18.266 9.5 1 96.25 54 ASN B CA 1
ATOM 1428 C C . ASN B 1 54 ? 0.753 19.172 8.281 1 96.25 54 ASN B C 1
ATOM 1430 O O . ASN B 1 54 ? 1.417 20.219 8.336 1 96.25 54 ASN B O 1
ATOM 1434 N N . GLY B 1 55 ? 0.183 18.672 7.184 1 97.88 55 GLY B N 1
ATOM 1435 C CA . GLY B 1 55 ? 0.193 19.5 5.984 1 97.88 55 GLY B CA 1
ATOM 1436 C C . GLY B 1 55 ? 1.397 19.25 5.098 1 97.88 55 GLY B C 1
ATOM 1437 O O . GLY B 1 55 ? 1.551 19.875 4.051 1 97.88 55 GLY B O 1
ATOM 1438 N N . LEU B 1 56 ? 2.229 18.281 5.484 1 98.69 56 LEU B N 1
ATOM 1439 C CA . LEU B 1 56 ? 3.41 17.984 4.68 1 98.69 56 LEU B CA 1
ATOM 1440 C C . LEU B 1 56 ? 3.041 17.156 3.461 1 98.69 56 LEU B C 1
ATOM 1442 O O . LEU B 1 56 ? 2.242 16.219 3.562 1 98.69 56 LEU B O 1
ATOM 1446 N N . SER B 1 57 ? 3.578 17.453 2.344 1 98.94 57 SER B N 1
ATOM 1447 C CA . SER B 1 57 ? 3.27 16.812 1.068 1 98.94 57 SER B CA 1
ATOM 1448 C C . SER B 1 57 ? 3.652 15.344 1.08 1 98.94 57 SER B C 1
ATOM 1450 O O . SER B 1 57 ? 4.672 14.961 1.661 1 98.94 57 SER B O 1
ATOM 1452 N N . LEU B 1 58 ? 2.908 14.555 0.37 1 98.94 58 LEU B N 1
ATOM 1453 C CA . LEU B 1 58 ? 3.143 13.117 0.26 1 98.94 58 LEU B CA 1
ATOM 1454 C C . LEU B 1 58 ? 3.615 12.75 -1.143 1 98.94 58 LEU B C 1
ATOM 1456 O O . LEU B 1 58 ? 3.24 13.406 -2.119 1 98.94 58 LEU B O 1
ATOM 1460 N N . TYR B 1 59 ? 4.398 11.727 -1.19 1 99 59 TYR B N 1
ATOM 1461 C CA . TYR B 1 59 ? 5.066 11.297 -2.414 1 99 59 TYR B CA 1
ATOM 1462 C C . TYR B 1 59 ? 4.926 9.797 -2.615 1 99 59 TYR B C 1
ATOM 1464 O O . TYR B 1 59 ? 4.711 9.055 -1.655 1 99 59 TYR B O 1
ATOM 1472 N N . THR B 1 60 ? 5.102 9.352 -3.863 1 99 60 THR B N 1
ATOM 1473 C CA . THR B 1 60 ? 5.277 7.953 -4.246 1 99 60 THR B CA 1
ATOM 1474 C C . THR B 1 60 ? 6.652 7.734 -4.863 1 99 60 THR B C 1
ATOM 1476 O O . THR B 1 60 ? 7.312 8.688 -5.281 1 99 60 THR B O 1
ATOM 1479 N N . PHE B 1 61 ? 7.078 6.535 -4.863 1 99 61 PHE B N 1
ATOM 1480 C CA . PHE B 1 61 ? 8.422 6.121 -5.246 1 99 61 PHE B CA 1
ATOM 1481 C C . PHE B 1 61 ? 8.383 5.141 -6.414 1 99 61 PHE B C 1
ATOM 1483 O O . PHE B 1 61 ? 7.734 4.098 -6.328 1 99 61 PHE B O 1
ATOM 1490 N N . ASP B 1 62 ? 9.125 5.449 -7.492 1 98.94 62 ASP B N 1
ATOM 1491 C CA . ASP B 1 62 ? 9.078 4.66 -8.719 1 98.94 62 ASP B CA 1
ATOM 1492 C C . ASP B 1 62 ? 9.57 3.234 -8.484 1 98.94 62 ASP B C 1
ATOM 1494 O O . ASP B 1 62 ? 9.172 2.309 -9.195 1 98.94 62 ASP B O 1
ATOM 1498 N N . LYS B 1 63 ? 10.461 3.045 -7.551 1 98.81 63 LYS B N 1
ATOM 1499 C CA . LYS B 1 63 ? 11.055 1.726 -7.348 1 98.81 63 LYS B CA 1
ATOM 1500 C C . LYS B 1 63 ? 10.18 0.867 -6.438 1 98.81 63 LYS B C 1
ATOM 1502 O O . LYS B 1 63 ? 10.492 -0.299 -6.184 1 98.81 63 LYS B O 1
ATOM 1507 N N . ASP B 1 64 ? 9.133 1.437 -5.875 1 98.94 64 ASP B N 1
ATOM 1508 C CA . ASP B 1 64 ? 8.141 0.604 -5.199 1 98.94 64 ASP B CA 1
ATOM 1509 C C . ASP B 1 64 ? 7.363 -0.247 -6.199 1 98.94 64 ASP B C 1
ATOM 1511 O O . ASP B 1 64 ? 7.195 0.145 -7.355 1 98.94 64 ASP B O 1
ATOM 1515 N N . THR B 1 65 ? 6.949 -1.492 -5.734 1 98.44 65 THR B N 1
ATOM 1516 C CA . THR B 1 65 ? 5.953 -2.332 -6.383 1 98.44 65 THR B CA 1
ATOM 1517 C C . THR B 1 65 ? 4.566 -2.076 -5.801 1 98.44 65 THR B C 1
ATOM 1519 O O . THR B 1 65 ? 4.43 -1.772 -4.613 1 98.44 65 THR B O 1
ATOM 1522 N N . PRO B 1 66 ? 3.508 -2.002 -6.605 1 98.81 66 PRO B N 1
ATOM 1523 C CA . PRO B 1 66 ? 2.191 -1.81 -5.992 1 98.81 66 PRO B CA 1
ATOM 1524 C C . PRO B 1 66 ? 1.999 -2.65 -4.73 1 98.81 66 PRO B C 1
ATOM 1526 O O . PRO B 1 66 ? 2.164 -3.873 -4.77 1 98.81 66 PRO B O 1
ATOM 1529 N N . ALA B 1 67 ? 1.695 -1.966 -3.607 1 98.88 67 ALA B N 1
ATOM 1530 C CA . ALA B 1 67 ? 1.404 -2.512 -2.283 1 98.88 67 ALA B CA 1
ATOM 1531 C C . ALA B 1 67 ? 2.672 -3.029 -1.613 1 98.88 67 ALA B C 1
ATOM 1533 O O . ALA B 1 67 ? 2.605 -3.707 -0.585 1 98.88 67 ALA B O 1
ATOM 1534 N N . VAL B 1 68 ? 3.918 -2.703 -2.184 1 98.88 68 VAL B N 1
ATOM 1535 C CA . VAL B 1 68 ? 5.188 -3.111 -1.587 1 98.88 68 VAL B CA 1
ATOM 1536 C C . VAL B 1 68 ? 6.16 -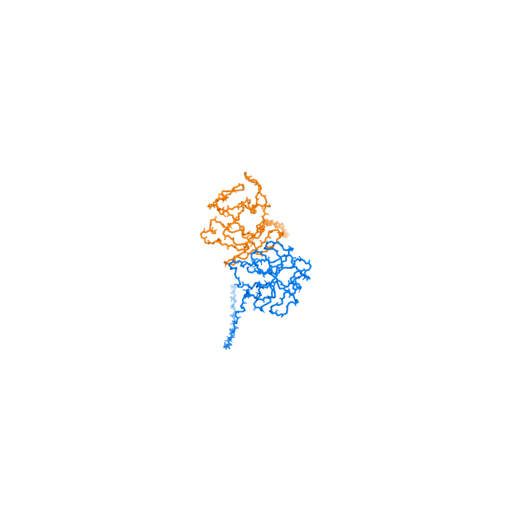1.934 -1.586 1 98.88 68 VAL B C 1
ATOM 1538 O O . VAL B 1 68 ? 6.527 -1.424 -2.646 1 98.88 68 VAL B O 1
ATOM 1541 N N . SER B 1 69 ? 6.539 -1.541 -0.434 1 98.94 69 SER B N 1
ATOM 1542 C CA . SER B 1 69 ? 7.57 -0.516 -0.291 1 98.94 69 SER B CA 1
ATOM 1543 C C . SER B 1 69 ? 8.961 -1.105 -0.47 1 98.94 69 SER B C 1
ATOM 1545 O O . SER B 1 69 ? 9.25 -2.197 0.024 1 98.94 69 SER B O 1
ATOM 1547 N N . ASN B 1 70 ? 9.805 -0.343 -1.124 1 98.94 70 ASN B N 1
ATOM 1548 C CA . ASN B 1 70 ? 11.195 -0.735 -1.302 1 98.94 70 ASN B CA 1
ATOM 1549 C C . ASN B 1 70 ? 12.148 0.337 -0.784 1 98.94 70 ASN B C 1
ATOM 1551 O O . ASN B 1 70 ? 13.32 0.378 -1.179 1 98.94 70 ASN B O 1
ATOM 1555 N N . CYS B 1 71 ? 11.703 1.24 0.019 1 98.94 71 CYS B N 1
ATOM 1556 C CA . CYS B 1 71 ? 12.5 2.303 0.626 1 98.94 71 CYS B CA 1
ATOM 1557 C C . CYS B 1 71 ? 12.758 2.014 2.1 1 98.94 71 CYS B C 1
ATOM 1559 O O . CYS B 1 71 ? 11.867 2.154 2.934 1 98.94 71 CYS B O 1
ATOM 1561 N N . TYR B 1 72 ? 14.016 1.653 2.449 1 98.75 72 TYR B N 1
ATOM 1562 C CA . TYR B 1 72 ? 14.43 1.288 3.801 1 98.75 72 TYR B CA 1
ATOM 1563 C C . TYR B 1 72 ? 15.766 1.928 4.156 1 98.75 72 TYR B C 1
ATOM 1565 O O . TYR B 1 72 ? 16.438 2.486 3.291 1 98.75 72 TYR B O 1
ATOM 1573 N N . ASP B 1 73 ? 16.094 1.906 5.383 1 98.25 73 ASP B N 1
ATOM 1574 C CA . ASP B 1 73 ? 17.375 2.373 5.895 1 98.25 73 ASP B CA 1
ATOM 1575 C C . ASP B 1 73 ? 17.625 3.828 5.508 1 98.25 73 ASP B C 1
ATOM 1577 O O . ASP B 1 73 ? 16.797 4.703 5.797 1 98.25 73 ASP B O 1
ATOM 1581 N N . ASP B 1 74 ? 18.734 4.059 4.746 1 98.69 74 ASP B N 1
ATOM 1582 C CA . ASP B 1 74 ? 19.062 5.43 4.375 1 98.69 74 ASP B CA 1
ATOM 1583 C C . ASP B 1 74 ? 17.938 6.066 3.568 1 98.69 74 ASP B C 1
ATOM 1585 O O . ASP B 1 74 ? 17.656 7.258 3.711 1 98.69 74 ASP B O 1
ATOM 1589 N N . CYS B 1 75 ? 17.312 5.312 2.74 1 98.88 75 CYS B N 1
ATOM 1590 C CA . CYS B 1 75 ? 16.172 5.82 1.974 1 98.88 75 CYS B CA 1
ATOM 1591 C C . CYS B 1 75 ? 15.047 6.266 2.896 1 98.88 75 CYS B C 1
ATOM 1593 O O . CYS B 1 75 ? 14.539 7.379 2.768 1 98.88 75 CYS B O 1
ATOM 1595 N N . ALA B 1 76 ? 14.68 5.434 3.883 1 98.88 76 ALA B N 1
ATOM 1596 C CA . ALA B 1 76 ? 13.562 5.727 4.781 1 98.88 76 ALA B CA 1
ATOM 1597 C C . ALA B 1 76 ? 13.906 6.875 5.723 1 98.88 76 ALA B C 1
ATOM 1599 O O . ALA B 1 76 ? 13.016 7.57 6.211 1 98.88 76 ALA B O 1
ATOM 1600 N N . ALA B 1 77 ? 15.188 7.09 6 1 98.88 77 ALA B N 1
ATOM 1601 C CA . ALA B 1 77 ? 15.602 8.242 6.805 1 98.88 77 ALA B CA 1
ATOM 1602 C C . ALA B 1 77 ? 15.305 9.547 6.082 1 98.88 77 ALA B C 1
ATOM 1604 O O . ALA B 1 77 ? 14.906 10.531 6.707 1 98.88 77 ALA B O 1
ATOM 1605 N N . LYS B 1 78 ? 15.453 9.523 4.816 1 98.94 78 LYS B N 1
ATOM 1606 C CA . LYS B 1 78 ? 15.227 10.727 4.027 1 98.94 78 LYS B CA 1
ATOM 1607 C C . LYS B 1 78 ? 13.758 10.836 3.602 1 98.94 78 LYS B C 1
ATOM 1609 O O . LYS B 1 78 ? 13.242 11.945 3.432 1 98.94 78 LYS B O 1
ATOM 1614 N N . TRP B 1 79 ? 13.18 9.742 3.428 1 98.94 79 TRP B N 1
ATOM 1615 C CA . TRP B 1 79 ? 11.789 9.633 2.994 1 98.94 79 TRP B CA 1
ATOM 1616 C C . TRP B 1 79 ? 10.977 8.805 3.982 1 98.94 79 TRP B C 1
ATOM 1618 O O . TRP B 1 79 ? 10.656 7.645 3.711 1 98.94 79 TRP B O 1
ATOM 1628 N N . PRO B 1 80 ? 10.656 9.383 5.125 1 98.94 80 PRO B N 1
ATOM 1629 C CA . PRO B 1 80 ? 9.914 8.602 6.113 1 98.94 80 PRO B CA 1
ATOM 1630 C C . PRO B 1 80 ? 8.594 8.055 5.566 1 98.94 80 PRO B C 1
ATOM 1632 O O . PRO B 1 80 ? 7.797 8.812 5 1 98.94 80 PRO B O 1
ATOM 1635 N N . PRO B 1 81 ? 8.336 6.754 5.707 1 98.94 81 PRO B N 1
ATOM 1636 C CA . PRO B 1 81 ? 7.02 6.219 5.359 1 98.94 81 PRO B CA 1
ATOM 1637 C C . PRO B 1 81 ? 5.891 6.891 6.141 1 98.94 81 PRO B C 1
ATOM 1639 O O . PRO B 1 81 ? 6.055 7.207 7.32 1 98.94 81 PRO B O 1
ATOM 1642 N N . LEU B 1 82 ? 4.789 7.102 5.48 1 98.94 82 LEU B N 1
ATOM 1643 C CA . LEU B 1 82 ? 3.617 7.543 6.227 1 98.94 82 LEU B CA 1
ATOM 1644 C C . LEU B 1 82 ? 3.016 6.395 7.027 1 98.94 82 LEU B C 1
ATOM 1646 O O . LEU B 1 82 ? 2.271 5.574 6.484 1 98.94 82 LEU B O 1
ATOM 1650 N N . GLU B 1 83 ? 3.271 6.496 8.234 1 98.12 83 GLU B N 1
ATOM 1651 C CA . GLU B 1 83 ? 2.873 5.402 9.117 1 98.12 83 GLU B CA 1
ATOM 1652 C C . GLU B 1 83 ? 1.363 5.395 9.336 1 98.12 83 GLU B C 1
ATOM 1654 O O . GLU B 1 83 ? 0.748 6.449 9.5 1 98.12 83 GLU B O 1
ATOM 1659 N N . ALA B 1 84 ? 0.755 4.184 9.336 1 98.44 84 ALA B N 1
ATOM 1660 C CA . ALA B 1 84 ? -0.628 4.008 9.766 1 98.44 84 ALA B CA 1
ATOM 1661 C C . ALA B 1 84 ? -0.692 3.512 11.211 1 98.44 84 ALA B C 1
ATOM 1663 O O . ALA B 1 84 ? -0.066 2.506 11.555 1 98.44 84 ALA B O 1
ATOM 1664 N N . ALA B 1 85 ? -1.407 4.23 11.961 1 96.12 85 ALA B N 1
ATOM 1665 C CA . ALA B 1 85 ? -1.578 3.848 13.359 1 96.12 85 ALA B CA 1
ATOM 1666 C C . ALA B 1 85 ? -2.229 2.471 13.477 1 96.12 85 ALA B C 1
ATOM 1668 O O . ALA B 1 85 ? -2.877 2.004 12.531 1 96.12 85 ALA B O 1
ATOM 1669 N N . ASN B 1 86 ? -2.109 1.863 14.672 1 94.56 86 ASN B N 1
ATOM 1670 C CA . ASN B 1 86 ? -2.629 0.518 14.891 1 94.56 86 ASN B CA 1
ATOM 1671 C C . ASN B 1 86 ? -4.148 0.471 14.734 1 94.56 86 ASN B C 1
ATOM 1673 O O . ASN B 1 86 ? -4.703 -0.559 14.352 1 94.56 86 ASN B O 1
ATOM 1677 N N . THR B 1 87 ? -4.809 1.568 14.992 1 95.75 87 THR B N 1
ATOM 1678 C CA . THR B 1 87 ? -6.27 1.6 14.953 1 95.75 87 THR B CA 1
ATOM 1679 C C . THR B 1 87 ? -6.766 2.004 13.57 1 95.75 87 THR B C 1
ATOM 1681 O O . THR B 1 87 ? -7.965 1.944 13.297 1 95.75 87 THR B O 1
ATOM 1684 N N . ALA B 1 88 ? -5.832 2.385 12.703 1 97.62 88 ALA B N 1
ATOM 1685 C CA . ALA B 1 88 ? -6.219 2.822 11.367 1 97.62 88 ALA B CA 1
ATOM 1686 C C . ALA B 1 88 ? -6.785 1.664 10.547 1 97.62 88 ALA B C 1
ATOM 1688 O O . ALA B 1 88 ? -6.402 0.509 10.75 1 97.62 88 ALA B O 1
ATOM 1689 N N . ARG B 1 89 ? -7.762 1.983 9.664 1 97.81 89 ARG B N 1
ATOM 1690 C CA . ARG B 1 89 ? -8.359 1.064 8.703 1 97.81 89 ARG B CA 1
ATOM 1691 C C . ARG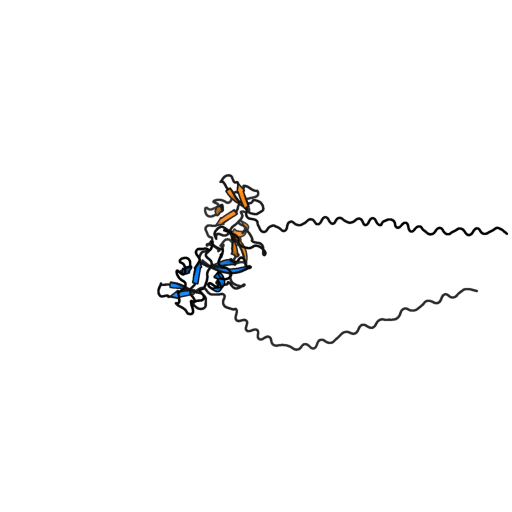 B 1 89 ? -8.398 1.686 7.309 1 97.81 89 ARG B C 1
ATOM 1693 O O . ARG B 1 89 ? -8.547 2.902 7.168 1 97.81 89 ARG B O 1
ATOM 1700 N N . PRO B 1 90 ? -8.211 0.797 6.27 1 98.38 90 PRO B N 1
ATOM 1701 C CA . PRO B 1 90 ? -8.328 1.341 4.914 1 98.38 90 PRO B CA 1
ATOM 1702 C C . PRO B 1 90 ? -9.672 2.029 4.672 1 98.38 90 PRO B C 1
ATOM 1704 O O . PRO B 1 90 ? -10.656 1.715 5.34 1 98.38 90 PRO B O 1
ATOM 1707 N N . GLN B 1 91 ? -9.648 2.977 3.678 1 95.5 91 GLN B N 1
ATOM 1708 C CA . GLN B 1 91 ? -10.852 3.719 3.326 1 95.5 91 GLN B CA 1
ATOM 1709 C C . GLN B 1 91 ? -10.75 4.301 1.92 1 95.5 91 GLN B C 1
ATOM 1711 O O . GLN B 1 91 ? -9.812 5.035 1.614 1 95.5 91 GLN B O 1
ATOM 1716 N N . GLY B 1 92 ? -11.75 3.973 1.156 1 96.5 92 GLY B N 1
ATOM 1717 C CA . GLY B 1 92 ? -11.711 4.48 -0.206 1 96.5 92 GLY B CA 1
ATOM 1718 C C . GLY B 1 92 ? -10.477 4.031 -0.973 1 96.5 92 GLY B C 1
ATOM 1719 O O . GLY B 1 92 ? -10.195 2.834 -1.057 1 96.5 92 GLY B O 1
ATOM 1720 N N . GLU B 1 93 ? -9.695 5.02 -1.446 1 98.12 93 GLU B N 1
ATOM 1721 C CA . GLU B 1 93 ? -8.508 4.75 -2.252 1 98.12 93 GLU B CA 1
ATOM 1722 C C . GLU B 1 93 ? -7.258 4.652 -1.379 1 98.12 93 GLU B C 1
ATOM 1724 O O . GLU B 1 93 ? -6.145 4.496 -1.89 1 98.12 93 GLU B O 1
ATOM 1729 N N . PHE B 1 94 ? -7.469 4.773 -0.116 1 98.62 94 PHE B N 1
ATOM 1730 C CA . PHE B 1 94 ? -6.367 4.707 0.837 1 98.62 94 PHE B CA 1
ATOM 1731 C C . PHE B 1 94 ? -6.316 3.346 1.517 1 98.62 94 PHE B C 1
ATOM 1733 O O . PHE B 1 94 ? -7.223 2.992 2.275 1 98.62 94 PHE B O 1
ATOM 1740 N N . GLY B 1 95 ? -5.246 2.596 1.155 1 98.81 95 GLY B N 1
ATOM 1741 C CA . GLY B 1 95 ? -4.992 1.308 1.78 1 98.81 95 GLY B CA 1
ATOM 1742 C C . GLY B 1 95 ? -3.877 1.353 2.809 1 98.81 95 GLY B C 1
ATOM 1743 O O . GLY B 1 95 ? -3.24 2.391 2.996 1 98.81 95 GLY B O 1
ATOM 1744 N N . ILE B 1 96 ? -3.652 0.297 3.486 1 98.88 96 ILE B N 1
ATOM 1745 C CA . ILE B 1 96 ? -2.564 0.103 4.441 1 98.88 96 ILE B CA 1
ATOM 1746 C C . ILE B 1 96 ? -1.83 -1.197 4.125 1 98.88 96 ILE B C 1
ATOM 1748 O O . ILE B 1 96 ? -2.453 -2.252 3.986 1 98.88 96 ILE B O 1
ATOM 1752 N N . VAL B 1 97 ? -0.53 -1.084 3.969 1 98.94 97 VAL B N 1
ATOM 1753 C CA . VAL B 1 97 ? 0.312 -2.236 3.666 1 98.94 97 VAL B CA 1
ATOM 1754 C C . VAL B 1 97 ? 1.241 -2.523 4.844 1 98.94 97 VAL B C 1
ATOM 1756 O O . VAL B 1 97 ? 1.494 -1.644 5.672 1 98.94 97 VAL B O 1
ATOM 1759 N N . LEU B 1 98 ? 1.646 -3.773 4.949 1 98.75 98 LEU B N 1
ATOM 1760 C CA . LEU B 1 98 ? 2.725 -4.188 5.84 1 98.75 98 LEU B CA 1
ATOM 1761 C C . LEU B 1 98 ? 4.082 -4.012 5.168 1 98.75 98 LEU B C 1
ATOM 1763 O O . LEU B 1 98 ? 4.281 -4.469 4.039 1 98.75 98 LEU B O 1
ATOM 1767 N N . ARG B 1 99 ? 4.965 -3.326 5.844 1 98.69 99 ARG B N 1
ATOM 1768 C CA . ARG B 1 99 ? 6.344 -3.193 5.379 1 98.69 99 ARG B CA 1
ATOM 1769 C C . ARG B 1 99 ? 7.184 -4.395 5.809 1 98.69 99 ARG B C 1
ATOM 1771 O O . ARG B 1 99 ? 6.781 -5.156 6.691 1 98.69 99 ARG B O 1
ATOM 1778 N N . ALA B 1 100 ? 8.328 -4.625 5.18 1 97.75 100 ALA B N 1
ATOM 1779 C CA . ALA B 1 100 ? 9.188 -5.77 5.461 1 97.75 100 ALA B CA 1
ATOM 1780 C C . ALA B 1 100 ? 9.641 -5.77 6.918 1 97.75 100 ALA B C 1
ATOM 1782 O O . ALA B 1 100 ? 9.914 -6.824 7.488 1 97.75 100 ALA B O 1
ATOM 1783 N N . ASP B 1 101 ? 9.703 -4.621 7.555 1 97.5 101 ASP B N 1
ATOM 1784 C CA . ASP B 1 101 ? 10.156 -4.52 8.938 1 97.5 101 ASP B CA 1
ATOM 1785 C C . ASP B 1 101 ? 9 -4.695 9.914 1 97.5 101 ASP B C 1
ATOM 1787 O O . ASP B 1 101 ? 9.172 -4.555 11.125 1 97.5 101 ASP B O 1
ATOM 1791 N N . GLY B 1 102 ? 7.73 -4.949 9.359 1 97.12 102 GLY B N 1
ATOM 1792 C CA . GLY B 1 102 ? 6.566 -5.238 10.188 1 97.12 102 GLY B CA 1
ATOM 1793 C C . GLY B 1 102 ? 5.711 -4.02 10.453 1 97.12 102 GLY B C 1
ATOM 1794 O O . GLY B 1 102 ? 4.586 -4.137 10.953 1 97.12 102 GLY B O 1
ATOM 1795 N N . SER B 1 103 ? 6.211 -2.773 10.148 1 97.94 103 SER B N 1
ATOM 1796 C CA . SER B 1 103 ? 5.422 -1.562 10.344 1 97.94 103 SER B CA 1
ATOM 1797 C C . SER B 1 103 ? 4.344 -1.419 9.281 1 97.94 103 SER B C 1
ATOM 1799 O O . SER B 1 103 ? 4.367 -2.127 8.273 1 97.94 103 SER B O 1
ATOM 1801 N N . ARG B 1 104 ? 3.357 -0.612 9.586 1 98.5 104 ARG B N 1
ATOM 1802 C CA . ARG B 1 104 ? 2.24 -0.333 8.688 1 98.5 104 ARG B CA 1
ATOM 1803 C C . ARG B 1 104 ? 2.43 1.005 7.984 1 98.5 104 ARG B C 1
ATOM 1805 O O . ARG B 1 104 ? 2.881 1.977 8.594 1 98.5 104 ARG B O 1
ATOM 1812 N N . GLN B 1 105 ? 1.96 1.018 6.723 1 98.88 105 GLN B N 1
ATOM 1813 C CA . GLN B 1 105 ? 2.143 2.217 5.914 1 98.88 105 GLN B CA 1
ATOM 1814 C C . GLN B 1 105 ? 0.919 2.482 5.039 1 98.88 105 GLN B C 1
ATOM 1816 O O . GLN B 1 105 ? 0.38 1.561 4.422 1 98.88 105 GLN B O 1
ATOM 1821 N N . TRP B 1 106 ? 0.561 3.729 5 1 98.94 106 TRP B N 1
ATOM 1822 C CA . TRP B 1 106 ? -0.542 4.145 4.137 1 98.94 106 TRP B CA 1
ATOM 1823 C C . TRP B 1 106 ? -0.135 4.094 2.668 1 98.94 106 TRP B C 1
ATOM 1825 O O . TRP B 1 106 ? 1.02 4.359 2.328 1 98.94 106 TRP B O 1
ATOM 1835 N N . THR B 1 107 ? -1.116 3.748 1.839 1 98.94 107 THR B N 1
ATOM 1836 C CA . THR B 1 107 ? -1.017 3.822 0.385 1 98.94 107 THR B CA 1
ATOM 1837 C C . THR B 1 107 ? -2.131 4.691 -0.19 1 98.94 107 THR B C 1
ATOM 1839 O O . THR B 1 107 ? -3.148 4.922 0.467 1 98.94 107 THR B O 1
ATOM 1842 N N . HIS B 1 108 ? -1.917 5.172 -1.347 1 98.88 108 HIS B N 1
ATOM 1843 C CA . HIS B 1 108 ? -2.939 5.762 -2.201 1 98.88 108 HIS B CA 1
ATOM 1844 C C . HIS B 1 108 ? -2.967 5.09 -3.572 1 98.88 108 HIS B C 1
ATOM 1846 O O . HIS B 1 108 ? -1.936 4.988 -4.238 1 98.88 108 HIS B O 1
ATOM 1852 N N . LYS B 1 109 ? -4.145 4.531 -3.861 1 98.62 109 LYS B N 1
ATOM 1853 C CA . LYS B 1 109 ? -4.289 3.781 -5.105 1 98.62 109 LYS B CA 1
ATOM 1854 C C . LYS B 1 109 ? -3.209 2.711 -5.23 1 98.62 109 LYS B C 1
ATOM 1856 O O . LYS B 1 109 ? -2.615 2.541 -6.297 1 98.62 109 LYS B O 1
ATOM 1861 N N . GLY B 1 110 ? -2.848 2.152 -4.105 1 98.88 110 GLY B N 1
ATOM 1862 C CA . GLY B 1 110 ? -2.004 0.969 -4.043 1 98.88 110 GLY B CA 1
ATOM 1863 C C . GLY B 1 110 ? -0.532 1.293 -3.873 1 98.88 110 GLY B C 1
ATOM 1864 O O . GLY B 1 110 ? 0.277 0.403 -3.602 1 98.88 110 GLY B O 1
ATOM 1865 N N . MET B 1 111 ? -0.204 2.578 -4.043 1 98.94 111 MET B N 1
ATOM 1866 C CA . MET B 1 111 ? 1.21 2.936 -3.971 1 98.94 111 MET B CA 1
ATOM 1867 C C . MET B 1 111 ? 1.562 3.479 -2.59 1 98.94 111 MET B C 1
ATOM 1869 O O . MET B 1 111 ? 0.882 4.367 -2.074 1 98.94 111 MET B O 1
ATOM 1873 N N . PRO B 1 112 ? 2.631 2.986 -1.926 1 98.94 112 PRO B N 1
ATOM 1874 C CA . PRO B 1 112 ? 3.047 3.469 -0.607 1 98.94 112 PRO B CA 1
ATOM 1875 C C . PRO B 1 112 ? 3.346 4.965 -0.595 1 98.94 112 PRO B C 1
ATOM 1877 O O . PRO B 1 112 ? 3.898 5.496 -1.562 1 98.94 112 PRO B O 1
ATOM 1880 N N . LEU B 1 113 ? 2.963 5.613 0.53 1 99 113 LEU B N 1
ATOM 1881 C CA . LEU B 1 113 ? 3.104 7.059 0.657 1 99 113 LEU B CA 1
ATOM 1882 C C . LEU B 1 113 ? 4.25 7.414 1.598 1 99 113 LEU B C 1
ATOM 1884 O O . LEU B 1 113 ? 4.441 6.758 2.623 1 99 113 LEU B O 1
ATOM 1888 N N . TYR B 1 114 ? 4.961 8.516 1.27 1 99 114 TYR B N 1
ATOM 1889 C CA . TYR B 1 114 ? 6.102 9.008 2.027 1 99 114 TYR B CA 1
ATOM 1890 C C . TYR B 1 114 ? 6.027 10.523 2.201 1 99 114 TYR B C 1
ATOM 1892 O O . TYR B 1 114 ? 5.457 11.219 1.358 1 99 114 TYR B O 1
ATOM 1900 N N . THR B 1 115 ? 6.609 10.969 3.268 1 98.94 115 THR B N 1
ATOM 1901 C CA . THR B 1 115 ? 7 12.375 3.357 1 98.94 115 THR B CA 1
ATOM 1902 C C . THR B 1 115 ? 8.469 12.555 2.975 1 98.94 115 THR B C 1
ATOM 1904 O O . THR B 1 115 ? 9.156 11.578 2.668 1 98.94 115 THR B O 1
ATOM 1907 N N . TRP B 1 116 ? 8.883 13.75 2.861 1 98.94 116 TRP B N 1
ATOM 1908 C CA . TRP B 1 116 ? 10.25 14.148 2.547 1 98.94 116 TRP B CA 1
ATOM 1909 C C . TRP B 1 116 ? 10.836 15.008 3.66 1 98.94 116 TRP B C 1
ATOM 1911 O O . TRP B 1 116 ? 10.234 16.016 4.059 1 98.94 116 TRP B O 1
ATOM 1921 N N . ILE B 1 117 ? 12.023 14.664 4.133 1 98.88 117 ILE B N 1
ATOM 1922 C CA . ILE B 1 117 ? 12.578 15.25 5.348 1 98.88 117 ILE B CA 1
ATOM 1923 C C . ILE B 1 117 ? 12.867 16.734 5.113 1 98.88 117 ILE B C 1
ATOM 1925 O O . ILE B 1 117 ? 12.938 17.516 6.062 1 98.88 117 ILE B O 1
ATOM 1929 N N . LYS B 1 118 ? 12.992 17.125 3.855 1 98.94 118 LYS B N 1
ATOM 1930 C CA . LYS B 1 118 ? 13.352 18.516 3.604 1 98.94 118 LYS B CA 1
ATOM 1931 C C . LYS B 1 118 ? 12.102 19.375 3.428 1 98.94 118 LYS B C 1
ATOM 1933 O O . LYS B 1 118 ? 12.195 20.609 3.33 1 98.94 118 LYS B O 1
ATOM 1938 N N . ASP B 1 119 ? 10.984 18.797 3.252 1 98.94 119 ASP B N 1
ATOM 1939 C CA . ASP B 1 119 ? 9.758 19.562 3.354 1 98.94 119 ASP B CA 1
ATOM 1940 C C . ASP B 1 119 ? 9.453 19.922 4.809 1 98.94 119 ASP B C 1
ATOM 1942 O O . ASP B 1 119 ? 9.242 19.031 5.637 1 98.94 119 ASP B O 1
ATOM 1946 N N . ALA B 1 120 ? 9.297 21.203 5.137 1 98.25 120 ALA B N 1
ATOM 1947 C CA . ALA B 1 120 ? 9.258 21.625 6.535 1 98.25 120 ALA B CA 1
ATOM 1948 C C . ALA B 1 120 ? 7.891 22.219 6.891 1 98.25 120 ALA B C 1
ATOM 1950 O O . ALA B 1 120 ? 7.531 22.281 8.07 1 98.25 120 ALA B O 1
ATOM 1951 N N . LYS B 1 121 ? 7.172 22.703 5.969 1 97.94 121 LYS B N 1
ATOM 1952 C CA . LYS B 1 121 ? 5.875 23.328 6.215 1 97.94 121 LYS B CA 1
ATOM 1953 C C . LYS B 1 121 ? 4.895 23.016 5.09 1 97.94 121 LYS B C 1
ATOM 1955 O O . LYS B 1 121 ? 5.293 22.547 4.02 1 97.94 121 LYS B O 1
ATOM 1960 N N . ALA B 1 122 ? 3.627 23.266 5.309 1 98.19 122 ALA B N 1
ATOM 1961 C CA . ALA B 1 122 ? 2.586 23.109 4.297 1 98.19 122 ALA B CA 1
ATOM 1962 C C . ALA B 1 122 ? 2.941 23.859 3.018 1 98.19 122 ALA B C 1
ATOM 1964 O O . ALA B 1 122 ? 3.412 25 3.072 1 98.19 122 ALA B O 1
ATOM 1965 N N . GLY B 1 123 ? 2.77 23.156 1.962 1 98.62 123 GLY B N 1
ATOM 1966 C CA . GLY B 1 123 ? 3.021 23.766 0.669 1 98.62 123 GLY B CA 1
ATOM 1967 C C . GLY B 1 123 ? 4.383 23.422 0.097 1 98.62 123 GLY B C 1
ATOM 1968 O O . GLY B 1 123 ? 4.625 23.609 -1.098 1 98.62 123 GLY B O 1
ATOM 1969 N N . ASP B 1 124 ? 5.324 22.953 0.927 1 98.94 124 ASP B N 1
ATOM 1970 C CA . ASP B 1 124 ? 6.621 22.5 0.428 1 98.94 124 ASP B CA 1
ATOM 1971 C C . ASP B 1 124 ? 6.48 21.266 -0.443 1 98.94 124 ASP B C 1
ATOM 1973 O O . ASP B 1 124 ? 5.766 20.328 -0.083 1 98.94 124 ASP B O 1
ATOM 1977 N N . ILE B 1 125 ? 7.145 21.266 -1.598 1 98.94 125 ILE B N 1
ATOM 1978 C CA . ILE B 1 125 ? 7.09 20.141 -2.518 1 98.94 125 ILE B CA 1
ATOM 1979 C C . ILE B 1 125 ? 8.484 19.859 -3.08 1 98.94 125 ILE B C 1
ATOM 1981 O O . ILE B 1 125 ? 8.625 19.5 -4.25 1 98.94 125 ILE B O 1
ATOM 1985 N N . SER B 1 126 ? 9.508 20.047 -2.232 1 98.94 126 SER B N 1
ATOM 1986 C CA . SER B 1 126 ? 10.883 20 -2.707 1 98.94 126 SER B CA 1
ATOM 1987 C C . SER B 1 126 ? 11.312 18.562 -3.035 1 98.94 126 SER B C 1
ATOM 1989 O O . SER B 1 126 ? 12.336 18.359 -3.684 1 98.94 126 SER B O 1
ATOM 1991 N N . GLY B 1 127 ? 10.547 17.688 -2.693 1 98.94 127 GLY B N 1
ATOM 1992 C CA . GLY B 1 127 ? 10.852 16.297 -2.969 1 98.94 127 GLY B CA 1
ATOM 1993 C C . GLY B 1 127 ? 10.469 15.875 -4.375 1 98.94 127 GLY B C 1
ATOM 1994 O O . GLY B 1 127 ? 10.906 14.82 -4.848 1 98.94 127 GLY B O 1
ATOM 1995 N N . ASP B 1 128 ? 9.602 16.547 -5.031 1 98.94 128 ASP B N 1
ATOM 1996 C CA . ASP B 1 128 ? 9.117 16.141 -6.348 1 98.94 128 ASP B CA 1
ATOM 1997 C C . ASP B 1 128 ? 10.25 16.125 -7.367 1 98.94 128 ASP B C 1
ATOM 1999 O O . ASP B 1 128 ? 10.969 17.109 -7.535 1 98.94 128 ASP B O 1
ATOM 2003 N N . GLY B 1 129 ? 10.43 14.961 -7.926 1 98.88 129 GLY B N 1
ATOM 2004 C CA . GLY B 1 129 ? 11.422 14.867 -8.992 1 98.88 129 GLY B CA 1
ATOM 2005 C C . GLY B 1 129 ? 12.805 14.516 -8.492 1 98.88 129 GLY B C 1
ATOM 2006 O O . GLY B 1 129 ? 13.734 14.344 -9.281 1 98.88 129 GLY B O 1
ATOM 2007 N N . VAL B 1 130 ? 13.016 14.5 -7.172 1 98.94 130 VAL B N 1
ATOM 2008 C CA . VAL B 1 130 ? 14.312 14.117 -6.641 1 98.94 130 VAL B CA 1
ATOM 2009 C C . VAL B 1 130 ? 14.789 12.828 -7.316 1 98.94 130 VAL B C 1
ATOM 2011 O O . VAL B 1 130 ? 14.078 11.82 -7.32 1 98.94 130 VAL B O 1
ATOM 2014 N N . LYS B 1 131 ? 15.922 12.906 -7.984 1 98.75 131 LYS B N 1
ATOM 2015 C CA . LYS B 1 131 ? 16.594 11.844 -8.727 1 98.75 131 LYS B CA 1
ATOM 2016 C C . LYS B 1 131 ? 15.695 11.289 -9.828 1 98.75 131 LYS B C 1
ATOM 2018 O O . LYS B 1 131 ? 15.945 10.211 -10.367 1 98.75 131 LYS B O 1
ATOM 2023 N N . GLY B 1 132 ? 14.555 11.875 -10.086 1 98.88 132 GLY B N 1
ATOM 2024 C CA . GLY B 1 132 ? 13.648 11.492 -11.156 1 98.88 132 GLY B CA 1
ATOM 2025 C C . GLY B 1 132 ? 12.695 10.383 -10.773 1 98.88 132 GLY B C 1
ATOM 2026 O O . GLY B 1 132 ? 11.945 9.883 -11.609 1 98.88 132 GLY B O 1
ATOM 2027 N N . VAL B 1 133 ? 12.695 9.984 -9.461 1 98.94 133 VAL B N 1
ATOM 2028 C CA . VAL B 1 133 ? 11.977 8.758 -9.133 1 98.94 133 VAL B CA 1
ATOM 2029 C C . VAL B 1 133 ? 10.945 9.039 -8.047 1 98.94 133 VAL B C 1
ATOM 2031 O O . VAL B 1 133 ? 10.141 8.172 -7.699 1 98.94 133 VAL B O 1
ATOM 2034 N N . TRP B 1 134 ? 10.953 10.25 -7.48 1 98.94 134 TRP B N 1
ATOM 2035 C CA . TRP B 1 134 ? 9.969 10.656 -6.484 1 98.94 134 TRP B CA 1
ATOM 2036 C C . TRP B 1 134 ? 8.953 11.617 -7.09 1 98.94 134 TRP B C 1
ATOM 2038 O O . TRP B 1 134 ? 9.32 12.578 -7.773 1 98.94 134 TRP B O 1
ATOM 2048 N N . HIS B 1 135 ? 7.586 11.352 -6.844 1 99 135 HIS B N 1
ATOM 2049 C CA . HIS B 1 135 ? 6.516 12.148 -7.434 1 99 135 HIS B CA 1
ATOM 2050 C C . HIS B 1 135 ? 5.473 12.523 -6.387 1 99 135 HIS B C 1
ATOM 2052 O O . HIS B 1 135 ? 5.156 11.727 -5.504 1 99 135 HIS B O 1
ATOM 2058 N N . LEU B 1 136 ? 5.012 13.633 -6.477 1 99 136 LEU B N 1
ATOM 2059 C CA . LEU B 1 136 ? 3.895 14.062 -5.637 1 99 136 LEU B CA 1
ATOM 2060 C C . LEU B 1 136 ? 2.699 13.133 -5.812 1 99 136 LEU B C 1
ATOM 2062 O O . LEU B 1 136 ? 2.342 12.773 -6.938 1 99 136 LEU B O 1
ATOM 2066 N N . ALA B 1 137 ? 2.084 12.773 -4.703 1 98.94 137 ALA B N 1
ATOM 2067 C CA . ALA B 1 137 ? 0.801 12.078 -4.746 1 98.94 137 ALA B CA 1
ATOM 2068 C C . ALA B 1 137 ? -0.354 13.062 -4.902 1 98.94 137 ALA B C 1
ATOM 2070 O O . ALA B 1 137 ? -0.412 14.078 -4.199 1 98.94 137 ALA B O 1
ATOM 2071 N N . ARG B 1 138 ? -1.259 12.672 -5.73 1 98.81 138 ARG B N 1
ATOM 2072 C CA . ARG B 1 138 ? -2.354 13.578 -6.047 1 98.81 138 ARG B CA 1
ATOM 2073 C C . ARG B 1 138 ? -3.705 12.891 -5.887 1 98.81 138 ARG B C 1
ATOM 2075 O O . ARG B 1 138 ? -3.818 11.68 -6.09 1 98.81 138 ARG B O 1
ATOM 2082 N N . PRO B 1 139 ? -4.672 13.625 -5.547 1 96.38 139 PRO B N 1
ATOM 2083 C CA . PRO B 1 139 ? -6.008 13.047 -5.375 1 96.38 139 PRO B CA 1
ATOM 2084 C C . PRO B 1 139 ? -6.598 12.531 -6.684 1 96.38 139 PRO B C 1
ATOM 2086 O O . PRO B 1 139 ? -6.215 12.984 -7.762 1 96.38 139 PRO B O 1
#

Sequence (278 aa):
MRRRLHEIRRTPDMTLKPSLALAALSLAIATSALAGAAIQTGDTAKGAVLTDGNGLSLYTFDKDTPAVSNCYDDCAAKWPPLEAANTARPQGEFGIVLRADGSRQWTHKGMPLYTWIKDAKAGDISGDGVKGVWHLARPMRRRLHEIRRTPDMTLKPSLALAALSLAIATSALAGAAIQTGDTAKGAVLTDGNGLSLYTFDKDTPAVSNCYDDCAAKWPPLEAANTARPQGEFGIVLRADGSRQWTHKGMPLYTWIKDAKAGDISGDGVKGVWHLARP

Secondary structure (DSSP, 8-state):
---------------------------------------EEEEETTEEEEE-TTS-B-EEETT-BTTB----THHHHHS-B-BPPTT---BTTEEEEE-TTS-EEEEETTEE-B--TT--STT--TTTTGGGTEEE---/-----------------------------------S---EEEEETTEEEEE-TTS-B-EEETT-BTTB----THHHHHS-B-BPPTT---BTTEEEEE-TTS-EEEEETTEE-B--TT--STT--TTTTGGGTEEE---

pLDDT: mean 82.65, std 26.11, range [32.59, 99.0]

Solvent-accessible surface area (backbone atoms only — not comparable to full-atom values): 16289 Å² total; per-residue (Å²): 139,86,86,83,86,87,88,92,90,91,91,92,93,91,90,93,90,93,88,87,86,87,82,89,81,85,80,79,81,78,73,69,74,76,73,50,66,46,74,40,79,42,65,37,96,86,43,70,26,28,13,41,68,78,37,38,40,28,27,36,52,67,80,39,39,40,24,26,76,70,67,55,68,75,48,22,70,47,33,38,66,35,57,44,46,91,84,56,60,46,54,81,52,31,13,28,24,39,36,75,88,69,49,44,28,31,19,53,67,9,36,48,32,22,38,41,69,82,42,83,47,62,48,37,63,76,50,51,48,49,96,71,42,27,37,70,33,61,127,137,78,78,74,75,74,76,74,75,73,71,74,73,71,68,69,62,74,70,69,67,71,70,71,73,72,73,71,73,72,69,71,68,77,65,50,65,46,72,39,79,40,67,36,95,87,43,69,26,29,12,40,68,79,37,37,39,27,28,35,52,66,80,39,40,39,22,28,75,71,66,54,68,75,49,24,69,46,33,37,64,36,57,45,46,92,85,56,59,44,53,80,52,30,13,28,23,42,37,76,89,69,50,43,28,30,19,53,65,11,35,48,32,21,37,40,69,81,43,82,45,62,47,36,62,77,51,50,46,49,96,72,41,27,38,69,33,61,126

InterPro domains:
  IPR005297 Lipoprotein repeat [PF03640] (41-82)
  IPR005297 Lipoprotein repeat [PF03640] (96-137)
  IPR014558 Uncharacterised conserved lipoprotein [PIRSF029720] (23-139)

Radius of gyration: 34.0 Å; Cα contacts (8 Å, |Δi|>4): 552; chains: 2; bounding box: 41×67×118 Å

Organism: Ruegeria pomeroyi (strain ATCC 700808 / DSM 15171 / DSS-3) (NCBI:txid246200)

Foldseek 3Di:
DDDDDDDDDDDDDDDDDDDDPDPPPPCPPPCPPPPWQDWDWAQAPVGIFIDTPQQFFKKFFQPADQLADPQDDVRCVFWPFRFTDPPDADDDQWHWHAYPVRTIGIDGNRTTMTGGPPRDHHRDPVQDCVVHGMHTHHD/DPDPPPPPPPDPPVPVPVPPPPPPPPPPPPPPPPPFQPWDWAQAPVGIFIDTPQQFFKKFFQPADQLADDQDDPRCVFWPFRFGDPPDAADDQWHWHQYPVRTIGIDGNRTTMTGGPPGDHHHDDPQDCVVHTMHTHHD

Nearest PDB structures (foldseek):
  8c1v-assembly1_D  TM=3.500E-01  e=4.786E+00  Homo sapiens
  8eey-assembly1_A  TM=2.233E-01  e=2.623E+00  Desulfonema ishimotonii
  8gs2-assembly1_A  TM=2.128E-01  e=7.291E+00  Desulfonema ishimotonii
  7oj9-assembly1_A  TM=3.095E-01  e=2.683E+00  Homo sapiens
  8c1v-assembly1_D  TM=3.498E-01  e=4.037E+00  Homo sapiens